Protein AF-A0A842JS97-F1 (afdb_monomer_lite)

Foldseek 3Di:
DWFWFFDDPPDLDGPDGTGALPDQLLVVVLVVCVVCQVVLCQFLVDGSGSSAALSVLLSCCVPPDVDGATAGPQQSVCCVFFVARADELVNQSRHSQAGPVVSDGHQVSCVSSVNPPHDHHHYDHPPDPRGGGCPQHDDLAEDPPKAFPDGHDDAVVDDQPVVQKGWIAGPDKAAWWWKFKDFPNDTQAIDIDNHIRDHPDTDIDGNCRCVRPDNPTHRMYIYTD

Structure (mmCIF, N/CA/C/O backbone):
data_AF-A0A842JS97-F1
#
_entry.id   AF-A0A842JS97-F1
#
loop_
_atom_site.group_PDB
_atom_site.id
_atom_site.type_symbol
_atom_site.label_atom_id
_atom_site.label_alt_id
_atom_site.label_comp_id
_atom_site.label_asym_id
_atom_site.label_entity_id
_atom_site.label_seq_id
_atom_site.pdbx_PDB_ins_code
_atom_site.Cartn_x
_atom_site.Cartn_y
_atom_site.Cartn_z
_atom_site.occupancy
_atom_site.B_iso_or_equiv
_atom_site.auth_seq_id
_atom_site.auth_comp_id
_atom_site.auth_asym_id
_atom_site.auth_atom_id
_atom_site.pdbx_PDB_model_num
ATOM 1 N N . MET A 1 1 ? 5.255 6.560 2.638 1.00 31.64 1 MET A N 1
ATOM 2 C CA . MET A 1 1 ? 5.200 5.445 1.667 1.00 31.64 1 MET A CA 1
ATOM 3 C C . MET A 1 1 ? 6.605 5.027 1.344 1.00 31.64 1 MET A C 1
ATOM 5 O O . MET A 1 1 ? 7.441 5.902 1.252 1.00 31.64 1 MET A O 1
ATOM 9 N N . GLY A 1 2 ? 6.880 3.743 1.185 1.00 32.25 2 GLY A N 1
ATOM 10 C CA . GLY A 1 2 ? 8.166 3.284 0.674 1.00 32.25 2 GLY A CA 1
ATOM 11 C C . GLY A 1 2 ? 8.700 2.186 1.550 1.00 32.25 2 GLY A C 1
ATOM 12 O O . GLY A 1 2 ? 9.363 2.485 2.528 1.00 32.25 2 GLY A O 1
ATOM 13 N N . TRP A 1 3 ? 8.381 0.952 1.180 1.00 49.22 3 TRP A N 1
ATOM 14 C CA . TRP A 1 3 ? 9.109 -0.231 1.593 1.00 49.22 3 TRP A CA 1
ATOM 15 C C . TRP A 1 3 ? 8.841 -1.278 0.516 1.00 49.22 3 TRP A C 1
ATOM 17 O O . TRP A 1 3 ? 7.677 -1.602 0.304 1.00 49.22 3 TRP A O 1
ATOM 27 N N . ILE A 1 4 ? 9.889 -1.745 -0.168 1.00 53.38 4 ILE A N 1
ATOM 28 C CA . ILE A 1 4 ? 9.793 -2.806 -1.171 1.00 53.38 4 ILE A CA 1
ATOM 29 C C . ILE A 1 4 ? 10.434 -4.090 -0.650 1.00 53.38 4 ILE A C 1
ATOM 31 O O . ILE A 1 4 ? 11.609 -4.337 -0.926 1.00 53.38 4 ILE A O 1
ATOM 35 N N . PRO A 1 5 ? 9.728 -4.876 0.176 1.00 51.62 5 PRO A N 1
ATOM 36 C CA . PRO A 1 5 ? 10.188 -6.205 0.517 1.00 51.62 5 PRO A CA 1
ATOM 37 C C . PRO A 1 5 ? 9.958 -7.127 -0.677 1.00 51.62 5 PRO A C 1
ATOM 39 O O . PRO A 1 5 ? 8.932 -7.036 -1.352 1.00 51.62 5 PRO A O 1
ATOM 42 N N . VAL A 1 6 ? 10.890 -8.055 -0.877 1.00 53.66 6 VAL A N 1
ATOM 43 C CA . VAL A 1 6 ? 10.634 -9.253 -1.670 1.00 53.66 6 VAL A CA 1
ATOM 44 C C . VAL A 1 6 ? 10.235 -10.396 -0.739 1.00 53.66 6 VAL A C 1
ATOM 46 O O . VAL A 1 6 ? 11.131 -11.060 -0.212 1.00 53.66 6 VAL A O 1
ATOM 49 N N . PRO A 1 7 ? 8.945 -10.637 -0.433 1.00 52.47 7 PRO A N 1
ATOM 50 C CA . PRO A 1 7 ? 8.560 -11.842 0.283 1.00 52.47 7 PRO A CA 1
ATOM 51 C C . PRO A 1 7 ? 8.909 -13.095 -0.528 1.00 52.47 7 PRO A C 1
ATOM 53 O O . PRO A 1 7 ? 8.566 -13.227 -1.706 1.00 52.47 7 PRO A O 1
ATOM 56 N N . GLY A 1 8 ? 9.584 -14.045 0.128 1.00 46.25 8 GLY A N 1
ATOM 57 C CA . GLY A 1 8 ? 9.596 -15.434 -0.326 1.00 46.25 8 GLY A CA 1
ATOM 58 C C . GLY A 1 8 ? 8.169 -15.979 -0.280 1.00 46.25 8 GLY A C 1
ATOM 59 O O . GLY A 1 8 ? 7.452 -15.718 0.684 1.00 46.25 8 GLY A O 1
ATOM 60 N N . SER A 1 9 ? 7.757 -16.710 -1.315 1.00 48.06 9 SER A N 1
ATOM 61 C CA . SER A 1 9 ? 6.359 -17.015 -1.667 1.00 48.06 9 SER A CA 1
ATOM 62 C C . SER A 1 9 ? 5.485 -17.687 -0.591 1.00 48.06 9 SER A C 1
ATOM 64 O O . SER A 1 9 ? 4.288 -17.829 -0.820 1.00 48.06 9 SER A O 1
ATOM 66 N N . GLN A 1 10 ? 6.025 -18.067 0.574 1.00 40.75 10 GLN A N 1
ATOM 67 C CA . GLN A 1 10 ? 5.266 -18.675 1.679 1.00 40.75 10 GLN A CA 1
ATOM 68 C C . GLN A 1 10 ? 5.646 -18.202 3.095 1.00 40.75 10 GLN A C 1
ATOM 70 O O . GLN A 1 10 ? 4.845 -18.358 4.007 1.00 40.75 10 GLN A O 1
ATOM 75 N N . SER A 1 11 ? 6.830 -17.623 3.328 1.00 52.47 11 SER A N 1
ATOM 76 C CA . SER A 1 11 ? 7.306 -17.368 4.703 1.00 52.47 11 SER A CA 1
ATOM 77 C C . SER A 1 11 ? 7.021 -15.962 5.233 1.00 52.47 11 SER A C 1
ATOM 79 O O . SER A 1 11 ? 7.291 -15.693 6.399 1.00 52.47 11 SER A O 1
ATOM 81 N N . GLY A 1 12 ? 6.578 -15.028 4.380 1.00 61.50 12 GLY A N 1
ATOM 82 C CA . GLY A 1 12 ? 6.431 -13.608 4.741 1.00 61.50 12 GLY A CA 1
ATOM 83 C C . GLY A 1 12 ? 7.755 -12.871 5.003 1.00 61.50 12 GLY A C 1
ATOM 84 O O . GLY A 1 12 ? 7.772 -11.644 5.113 1.00 61.50 12 GLY A O 1
ATOM 85 N N . LYS A 1 13 ? 8.880 -13.598 5.042 1.00 69.06 13 LYS A N 1
ATOM 86 C CA . LYS A 1 13 ? 10.211 -13.066 5.322 1.00 69.06 13 LYS A CA 1
ATOM 87 C C . LYS A 1 13 ? 10.717 -12.256 4.131 1.00 69.06 13 LYS A C 1
ATOM 89 O O . LYS A 1 13 ? 10.787 -12.762 3.009 1.00 69.06 13 LYS A O 1
ATOM 94 N N . ALA A 1 14 ? 11.084 -11.005 4.393 1.00 77.69 14 ALA A N 1
ATOM 95 C CA . ALA A 1 14 ? 11.694 -10.133 3.400 1.00 77.69 14 ALA A CA 1
ATOM 96 C C . ALA A 1 14 ? 13.072 -10.673 2.983 1.00 77.69 14 ALA A C 1
ATOM 98 O O . ALA A 1 14 ? 13.889 -11.024 3.837 1.00 77.69 14 ALA A O 1
ATOM 99 N N . ARG A 1 15 ? 13.328 -10.731 1.672 1.00 81.00 15 ARG A N 1
ATOM 100 C CA . ARG A 1 15 ? 14.629 -11.130 1.104 1.00 81.00 15 ARG A CA 1
ATOM 101 C C . ARG A 1 15 ? 15.622 -9.976 0.983 1.00 81.00 15 ARG A C 1
ATOM 103 O O . ARG A 1 15 ? 16.819 -10.213 0.889 1.00 81.00 15 ARG A O 1
ATOM 110 N N . THR A 1 16 ? 15.140 -8.738 1.003 1.00 83.56 16 THR A N 1
ATOM 111 C CA . THR A 1 16 ? 15.951 -7.534 0.797 1.00 83.56 16 THR A CA 1
ATOM 112 C C . THR A 1 16 ? 15.628 -6.475 1.841 1.00 83.56 16 THR A C 1
ATOM 114 O O . THR A 1 16 ? 14.543 -6.465 2.431 1.00 83.56 16 THR A O 1
ATOM 117 N N . GLN A 1 17 ? 16.559 -5.537 2.035 1.00 84.06 17 GLN A N 1
ATOM 118 C CA . GLN A 1 17 ? 16.210 -4.262 2.649 1.00 84.06 17 GLN A CA 1
ATOM 119 C C . GLN A 1 17 ? 15.231 -3.519 1.747 1.00 84.06 17 GLN A C 1
ATOM 121 O O . GLN A 1 17 ? 15.318 -3.558 0.518 1.00 84.06 17 GLN A O 1
ATOM 126 N N . ALA A 1 18 ? 14.295 -2.834 2.378 1.00 84.81 18 ALA A N 1
ATOM 127 C CA . ALA A 1 18 ? 13.245 -2.148 1.673 1.00 84.81 18 ALA A CA 1
ATOM 128 C C . ALA A 1 18 ? 13.676 -0.725 1.269 1.00 84.81 18 ALA A C 1
ATOM 130 O O . ALA A 1 18 ? 14.300 0.001 2.041 1.00 84.81 18 ALA A O 1
ATOM 131 N N . LEU A 1 19 ? 13.335 -0.337 0.036 1.00 89.75 19 LEU A N 1
ATOM 132 C CA . LEU A 1 19 ? 13.658 0.974 -0.533 1.00 89.75 19 LEU A CA 1
ATOM 133 C C . LEU A 1 19 ? 12.643 2.027 -0.071 1.00 89.75 19 LEU A C 1
ATOM 135 O O . LEU A 1 19 ? 11.441 1.889 -0.316 1.00 89.75 19 LEU A O 1
ATOM 139 N N . VAL A 1 20 ? 13.121 3.085 0.584 1.00 90.12 20 VAL A N 1
ATOM 140 C CA . VAL A 1 20 ? 12.273 4.187 1.067 1.00 90.12 20 VAL A CA 1
ATOM 141 C C . VAL A 1 20 ? 11.963 5.190 -0.045 1.00 90.12 20 VAL A C 1
ATOM 143 O O . VAL A 1 20 ? 12.632 5.239 -1.075 1.00 90.12 20 VAL A O 1
ATOM 146 N N . TRP A 1 21 ? 10.948 6.037 0.140 1.00 86.62 21 TRP A N 1
ATOM 147 C CA . TRP A 1 21 ? 10.587 7.074 -0.840 1.00 86.62 21 TRP A CA 1
ATOM 148 C C . TRP A 1 21 ? 11.737 8.045 -1.162 1.00 86.62 21 TRP A C 1
ATOM 150 O O . TRP A 1 21 ? 11.846 8.482 -2.302 1.00 86.62 21 TRP A O 1
ATOM 160 N N . GLN A 1 22 ? 12.633 8.311 -0.208 1.00 91.62 22 GLN A N 1
ATOM 161 C CA . GLN A 1 22 ? 13.817 9.164 -0.400 1.00 91.62 22 GLN A CA 1
ATOM 162 C C . GLN A 1 22 ? 14.943 8.495 -1.194 1.00 91.62 22 GLN A C 1
ATOM 164 O O . GLN A 1 22 ? 15.919 9.158 -1.528 1.00 91.62 22 GLN A O 1
ATOM 169 N N . ASP A 1 23 ? 14.851 7.193 -1.459 1.00 93.31 23 ASP A N 1
ATOM 170 C CA . ASP A 1 23 ? 15.896 6.475 -2.175 1.00 93.31 23 ASP A CA 1
ATOM 171 C C . ASP A 1 23 ? 15.952 6.921 -3.647 1.00 93.31 23 ASP A C 1
ATOM 173 O O . ASP A 1 23 ? 14.933 6.956 -4.344 1.00 93.31 23 ASP A O 1
ATOM 177 N N . ARG A 1 24 ? 17.160 7.282 -4.091 1.00 95.94 24 ARG A N 1
ATOM 178 C CA . ARG A 1 24 ? 17.462 7.861 -5.409 1.00 95.94 2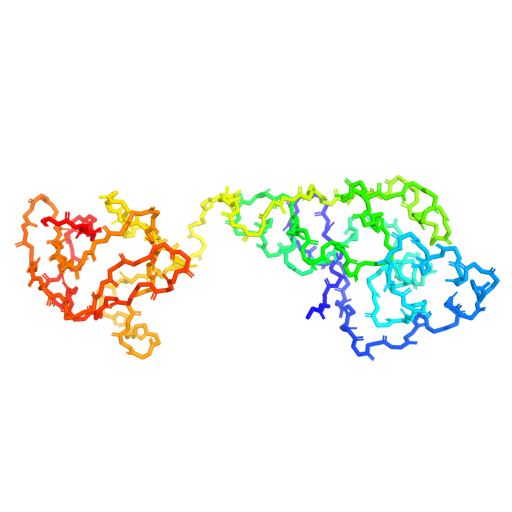4 ARG A CA 1
ATOM 179 C C . ARG A 1 24 ? 18.193 6.889 -6.341 1.00 95.94 24 ARG A C 1
ATOM 181 O O . ARG A 1 24 ? 18.611 7.268 -7.427 1.00 95.94 24 ARG A O 1
ATOM 188 N N . ARG A 1 25 ? 18.356 5.615 -5.969 1.00 95.69 25 ARG A N 1
ATOM 189 C CA . ARG A 1 25 ? 19.100 4.645 -6.798 1.00 95.69 25 ARG A CA 1
ATOM 190 C C . ARG A 1 25 ? 18.462 4.407 -8.169 1.00 95.69 25 ARG A C 1
ATOM 192 O O . ARG A 1 25 ? 19.167 4.113 -9.129 1.00 95.69 25 ARG A O 1
ATOM 199 N N . ALA A 1 26 ? 17.147 4.594 -8.277 1.00 96.81 26 ALA A N 1
ATOM 200 C CA . ALA A 1 26 ? 16.406 4.462 -9.528 1.00 96.81 26 ALA A CA 1
ATOM 201 C C . ALA A 1 26 ? 16.481 5.698 -10.454 1.00 96.81 26 ALA A C 1
ATOM 203 O O . ALA A 1 26 ? 15.869 5.686 -11.515 1.00 96.81 26 ALA A O 1
ATOM 204 N N . GLU A 1 27 ? 17.228 6.755 -10.112 1.00 97.56 27 GLU A N 1
ATOM 205 C CA . GLU A 1 27 ? 17.310 7.965 -10.953 1.00 97.56 27 GLU A CA 1
ATOM 206 C C . GLU A 1 27 ? 17.911 7.723 -12.331 1.00 97.56 27 GLU A C 1
ATOM 208 O O . GLU A 1 27 ? 17.466 8.327 -13.302 1.00 97.56 27 GLU A O 1
ATOM 213 N N . GLY A 1 28 ? 18.898 6.826 -12.430 1.00 97.75 28 GLY A N 1
ATOM 214 C CA . GLY A 1 28 ? 19.444 6.417 -13.725 1.00 97.75 28 GLY A CA 1
ATOM 215 C C . GLY A 1 28 ? 18.358 5.834 -14.627 1.00 97.75 28 GLY A C 1
ATOM 216 O O . GLY A 1 28 ? 18.204 6.277 -15.755 1.00 97.75 28 GLY A O 1
ATOM 217 N N . LEU A 1 29 ? 17.525 4.950 -14.070 1.00 96.56 29 LEU A N 1
ATOM 218 C CA . LEU A 1 29 ? 16.410 4.330 -14.784 1.00 96.56 29 LEU A CA 1
ATOM 219 C C . LEU A 1 29 ? 15.379 5.371 -15.240 1.00 96.56 29 LEU A C 1
ATOM 221 O O . LEU A 1 29 ? 14.893 5.299 -16.363 1.00 96.56 29 LEU A O 1
ATOM 225 N N . CYS A 1 30 ? 15.064 6.359 -14.396 1.00 97.75 30 CYS A N 1
ATOM 226 C CA . CYS A 1 30 ? 14.178 7.458 -14.782 1.00 97.75 30 CYS A CA 1
ATOM 227 C C . CYS A 1 30 ? 14.760 8.299 -15.929 1.00 97.75 30 CYS A C 1
ATOM 229 O O . CYS A 1 30 ? 14.014 8.663 -16.830 1.00 97.75 30 CYS A O 1
ATOM 231 N N . ARG A 1 31 ? 16.075 8.570 -15.936 1.00 98.06 31 ARG A N 1
ATOM 232 C CA . ARG A 1 31 ? 16.729 9.276 -17.054 1.00 98.06 31 ARG A CA 1
ATOM 233 C C . ARG A 1 31 ? 16.664 8.480 -18.354 1.00 98.06 31 ARG A C 1
ATOM 235 O O . ARG A 1 31 ? 16.384 9.063 -19.395 1.00 98.06 31 ARG A O 1
ATOM 242 N N . ASP A 1 32 ? 16.860 7.166 -18.289 1.00 97.44 32 ASP A N 1
ATOM 243 C CA . ASP A 1 32 ? 16.787 6.291 -19.468 1.00 97.44 32 ASP A CA 1
ATOM 244 C C . ASP A 1 32 ? 15.375 6.260 -20.084 1.00 97.44 32 ASP A C 1
ATOM 246 O O . ASP A 1 32 ? 15.211 5.998 -21.274 1.00 97.44 32 ASP A O 1
ATOM 250 N N . LEU A 1 33 ? 14.347 6.559 -19.282 1.00 97.50 33 LEU A N 1
ATOM 251 C CA . LEU A 1 33 ? 12.947 6.611 -19.697 1.00 97.50 33 LEU A CA 1
ATOM 252 C C . LEU A 1 33 ? 12.432 8.037 -19.975 1.00 97.50 33 LEU A C 1
ATOM 254 O O . LEU A 1 33 ? 11.230 8.191 -20.189 1.00 97.50 33 LEU A O 1
ATOM 258 N N . ASP A 1 34 ? 13.289 9.068 -20.025 1.00 97.44 34 ASP A N 1
ATOM 259 C CA . ASP A 1 34 ? 12.856 10.475 -20.177 1.00 97.44 34 ASP A CA 1
ATOM 260 C C . ASP A 1 34 ? 11.977 10.703 -21.419 1.00 97.44 34 ASP A C 1
ATOM 262 O O . ASP A 1 34 ? 10.998 11.443 -21.358 1.00 97.44 34 ASP A O 1
ATOM 266 N N . ALA A 1 35 ? 12.249 9.986 -22.516 1.00 98.06 35 ALA A N 1
ATOM 267 C CA . ALA A 1 35 ? 11.454 10.045 -23.745 1.00 98.06 35 ALA A CA 1
ATOM 268 C C . ALA A 1 35 ? 9.975 9.636 -23.559 1.00 98.06 35 ALA A C 1
ATOM 270 O O . ALA A 1 35 ? 9.137 9.986 -24.385 1.00 98.06 35 ALA A O 1
ATOM 271 N N . HIS A 1 36 ? 9.642 8.921 -22.480 1.00 98.00 36 HIS A N 1
ATOM 272 C CA . HIS A 1 36 ? 8.286 8.460 -22.171 1.00 98.00 36 HIS A CA 1
ATOM 273 C C . HIS A 1 36 ? 7.585 9.317 -21.106 1.00 98.00 36 HIS A C 1
ATOM 275 O O . HIS A 1 36 ? 6.440 9.025 -20.754 1.00 98.00 36 HIS A O 1
ATOM 281 N N . LYS A 1 37 ? 8.234 10.362 -20.570 1.00 97.56 37 LYS A N 1
ATOM 282 C CA . LYS A 1 37 ? 7.713 11.127 -19.423 1.00 97.56 37 LYS A CA 1
ATOM 283 C C . LYS A 1 37 ? 6.340 11.749 -19.674 1.00 97.56 37 LYS A C 1
ATOM 285 O O . LYS A 1 37 ? 5.513 11.731 -18.770 1.00 97.56 37 LYS A O 1
ATOM 290 N N . ASP A 1 38 ? 6.082 12.234 -20.888 1.00 97.94 38 ASP A N 1
ATOM 291 C CA . ASP A 1 38 ? 4.811 12.880 -21.229 1.00 97.94 38 ASP A CA 1
ATOM 292 C C . ASP A 1 38 ? 3.674 11.855 -21.290 1.00 97.94 38 ASP A C 1
ATOM 294 O O . ASP A 1 38 ? 2.579 12.114 -20.798 1.00 97.94 38 ASP A O 1
ATOM 298 N N . MET A 1 39 ? 3.947 10.654 -21.813 1.00 97.19 39 MET A N 1
ATOM 299 C CA . MET A 1 39 ? 2.983 9.550 -21.814 1.00 97.19 39 MET A CA 1
ATOM 300 C C . MET A 1 39 ? 2.687 9.081 -20.384 1.00 97.19 39 MET A C 1
ATOM 302 O O . MET A 1 39 ? 1.525 8.943 -20.003 1.00 97.19 39 MET A O 1
ATOM 306 N N . ILE A 1 40 ? 3.729 8.903 -19.565 1.00 97.94 40 ILE A N 1
ATOM 307 C CA . ILE A 1 40 ? 3.579 8.521 -18.156 1.00 97.94 40 ILE A CA 1
ATOM 308 C C . ILE A 1 40 ? 2.763 9.579 -17.408 1.00 97.94 40 ILE A C 1
ATOM 310 O O . ILE A 1 40 ? 1.828 9.225 -16.690 1.00 97.94 40 ILE A O 1
ATOM 314 N N . ALA A 1 41 ? 3.062 10.865 -17.596 1.00 97.69 41 ALA A N 1
ATOM 315 C CA . ALA A 1 41 ? 2.322 11.955 -16.971 1.00 97.69 41 ALA A CA 1
ATOM 316 C C . ALA A 1 41 ? 0.861 11.999 -17.434 1.00 97.69 41 ALA A C 1
ATOM 318 O O . ALA A 1 41 ? -0.026 12.172 -16.602 1.00 97.69 41 ALA A O 1
ATOM 319 N N . ALA A 1 42 ? 0.595 11.774 -18.724 1.00 96.81 42 ALA A N 1
ATOM 320 C CA . ALA A 1 42 ? -0.762 11.729 -19.258 1.00 96.81 42 ALA A CA 1
ATOM 321 C C . ALA A 1 42 ? -1.601 10.596 -18.642 1.00 96.81 42 ALA A C 1
ATOM 323 O O . ALA A 1 42 ? -2.762 10.817 -18.319 1.00 96.81 42 ALA A O 1
ATOM 324 N N . ARG A 1 43 ? -1.017 9.408 -18.432 1.00 97.06 43 ARG A N 1
ATOM 325 C CA . ARG A 1 43 ? -1.730 8.252 -17.853 1.00 97.06 43 ARG A CA 1
ATOM 326 C C . ARG A 1 43 ? -1.848 8.296 -16.331 1.00 97.06 43 ARG A C 1
ATOM 328 O O . ARG A 1 43 ? -2.847 7.866 -15.766 1.00 97.06 43 ARG A O 1
ATOM 335 N N . THR A 1 44 ? -0.796 8.751 -15.655 1.00 97.50 44 THR A N 1
ATOM 336 C CA . THR A 1 44 ? -0.659 8.616 -14.193 1.00 97.50 44 THR A CA 1
ATOM 337 C C . THR A 1 44 ? -0.910 9.915 -13.439 1.00 97.50 44 THR A C 1
ATOM 339 O O . THR A 1 44 ? -1.080 9.883 -12.224 1.00 97.50 44 THR A O 1
ATOM 342 N N . GLY A 1 45 ? -0.882 11.064 -14.121 1.00 96.88 45 GLY A N 1
ATOM 343 C CA . GLY A 1 45 ? -0.900 12.389 -13.498 1.00 96.88 45 GLY A CA 1
ATOM 344 C C . GLY A 1 45 ? 0.363 12.723 -12.696 1.00 96.88 45 GLY A C 1
ATOM 345 O O . GLY A 1 45 ? 0.358 13.682 -11.923 1.00 96.88 45 GLY A O 1
ATOM 346 N N . LEU A 1 46 ? 1.435 11.937 -12.833 1.00 97.31 46 LEU A N 1
ATOM 347 C CA . LEU A 1 46 ? 2.661 12.062 -12.048 1.00 97.31 46 LEU A CA 1
ATOM 348 C C . LEU A 1 46 ? 3.874 12.341 -12.935 1.00 97.31 46 LEU A C 1
ATOM 350 O O . LEU A 1 46 ? 3.973 11.869 -14.065 1.00 97.31 46 LEU A O 1
ATOM 354 N N . LEU A 1 47 ? 4.842 13.062 -12.373 1.00 97.12 47 LEU A N 1
ATOM 355 C CA . LEU A 1 47 ? 6.156 13.222 -12.985 1.00 97.12 47 LEU A CA 1
ATOM 356 C C . LEU A 1 47 ? 6.951 11.915 -12.885 1.00 97.12 47 LEU A C 1
ATOM 358 O O . LEU A 1 47 ? 6.906 11.221 -11.867 1.00 97.12 47 LEU A O 1
ATOM 362 N N . LEU A 1 48 ? 7.720 11.599 -13.927 1.00 98.19 48 LEU A N 1
ATOM 363 C CA . LEU A 1 48 ? 8.645 10.471 -13.907 1.00 98.19 48 LEU A CA 1
ATOM 364 C C . LEU A 1 48 ? 9.799 10.754 -12.934 1.00 98.19 48 LEU A C 1
ATOM 366 O O . LEU A 1 48 ? 10.772 11.419 -13.278 1.00 98.19 48 LEU A O 1
ATOM 370 N N . GLU A 1 49 ? 9.702 10.218 -11.719 1.00 97.00 49 GLU A N 1
ATOM 371 C CA . GLU A 1 49 ? 10.709 10.406 -10.675 1.00 97.00 49 GLU A CA 1
ATOM 372 C C . GLU A 1 49 ? 10.989 9.130 -9.883 1.00 97.00 49 GLU A C 1
ATOM 374 O O . GLU A 1 49 ? 10.106 8.303 -9.640 1.00 97.00 49 GLU A O 1
ATOM 379 N N . SER A 1 50 ? 12.217 9.018 -9.365 1.00 95.50 50 SER A N 1
ATOM 380 C CA . SER A 1 50 ? 12.623 7.902 -8.507 1.00 95.50 50 SER A CA 1
ATOM 381 C C . SER A 1 50 ? 11.903 7.892 -7.160 1.00 95.50 50 SER A C 1
ATOM 383 O O . SER A 1 50 ? 12.033 6.931 -6.412 1.00 95.50 50 SER A O 1
ATOM 385 N N . TYR A 1 51 ? 11.157 8.941 -6.810 1.00 94.56 51 TYR A N 1
ATOM 386 C CA . TYR A 1 51 ? 10.326 8.979 -5.609 1.00 94.56 51 TYR A CA 1
ATOM 387 C C . TYR A 1 51 ? 9.330 7.804 -5.567 1.00 94.56 51 TYR A C 1
ATOM 389 O O . TYR A 1 51 ? 9.160 7.176 -4.513 1.00 94.56 51 TYR A O 1
ATOM 397 N N . PHE A 1 52 ? 8.737 7.469 -6.715 1.00 96.31 52 PHE A N 1
ATOM 398 C CA . PHE A 1 52 ? 7.646 6.503 -6.851 1.00 96.31 52 PHE A CA 1
ATOM 399 C C . PHE A 1 52 ? 8.118 5.041 -6.880 1.00 96.31 52 PHE A C 1
ATOM 401 O O . PHE A 1 52 ? 9.313 4.746 -6.975 1.00 96.31 52 PHE A O 1
ATOM 408 N N . SER A 1 53 ? 7.179 4.101 -6.732 1.00 95.12 53 SER A N 1
ATOM 409 C CA . SER A 1 53 ? 7.520 2.690 -6.532 1.00 95.12 53 SER A CA 1
ATOM 410 C C . SER A 1 53 ? 7.961 1.968 -7.805 1.00 95.12 53 SER A C 1
ATOM 412 O O . SER A 1 53 ? 8.951 1.248 -7.720 1.00 95.12 53 SER A O 1
ATOM 414 N N . ALA A 1 54 ? 7.332 2.155 -8.971 1.00 96.56 54 ALA A N 1
ATOM 415 C CA . ALA A 1 54 ? 7.666 1.366 -10.166 1.00 96.56 54 ALA A CA 1
ATOM 416 C C . ALA A 1 54 ? 9.145 1.483 -10.603 1.00 96.56 54 ALA A C 1
ATOM 418 O O . ALA A 1 54 ? 9.780 0.439 -10.782 1.00 96.56 54 ALA A O 1
ATOM 419 N N . PRO A 1 55 ? 9.776 2.678 -10.644 1.00 96.88 55 PRO A N 1
ATOM 420 C CA . PRO A 1 55 ? 11.211 2.782 -10.925 1.00 96.88 55 PRO A CA 1
ATOM 421 C C . PRO A 1 55 ? 12.079 2.013 -9.921 1.00 96.88 55 PRO A C 1
ATOM 423 O O . PRO A 1 55 ? 13.089 1.411 -10.285 1.00 96.88 55 PRO A O 1
ATOM 426 N N . LYS A 1 56 ? 11.685 2.000 -8.642 1.00 95.44 56 LYS A N 1
ATOM 427 C CA . LYS A 1 56 ? 12.402 1.292 -7.572 1.00 95.44 56 LYS A CA 1
ATOM 428 C C . LYS A 1 56 ? 12.217 -0.215 -7.644 1.00 95.44 56 LYS A C 1
ATOM 430 O O . LYS A 1 56 ? 13.172 -0.944 -7.396 1.00 95.44 5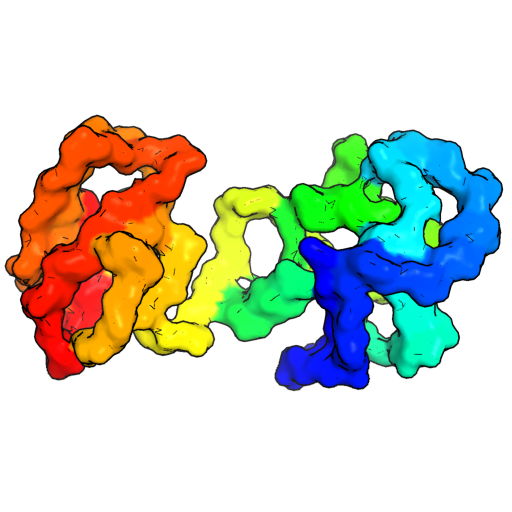6 LYS A O 1
ATOM 435 N N . MET A 1 57 ? 11.018 -0.675 -7.992 1.00 94.69 57 MET A N 1
ATOM 436 C CA . MET A 1 57 ? 10.739 -2.087 -8.247 1.00 94.69 57 MET A CA 1
ATOM 437 C C . MET A 1 57 ? 11.634 -2.592 -9.381 1.00 94.69 57 MET A C 1
ATOM 439 O O . MET A 1 57 ? 12.345 -3.580 -9.214 1.00 94.69 57 MET A O 1
ATOM 443 N N . ALA A 1 58 ? 11.685 -1.843 -10.483 1.00 95.50 58 ALA A N 1
ATOM 444 C CA . ALA A 1 58 ? 12.529 -2.158 -11.626 1.00 95.50 58 ALA A CA 1
ATOM 445 C C . ALA A 1 58 ? 14.023 -2.129 -11.278 1.00 95.50 58 ALA A C 1
ATOM 447 O O . ALA A 1 58 ? 14.764 -3.045 -11.633 1.00 95.50 58 ALA A O 1
ATOM 448 N N . TRP A 1 59 ? 14.477 -1.120 -10.526 1.00 95.81 59 TRP A N 1
ATOM 449 C CA . TRP A 1 59 ? 15.859 -1.066 -10.050 1.00 95.81 59 TRP A CA 1
ATOM 450 C C . TRP A 1 59 ? 16.203 -2.284 -9.182 1.00 95.81 59 TRP A C 1
ATOM 452 O O . TRP A 1 59 ? 17.254 -2.893 -9.375 1.00 95.81 59 TRP A O 1
ATOM 462 N N . LEU A 1 60 ? 15.314 -2.679 -8.267 1.00 93.38 60 LEU A N 1
ATOM 463 C CA . LEU A 1 60 ? 15.520 -3.833 -7.392 1.00 93.38 60 LEU A CA 1
ATOM 464 C C . LEU A 1 60 ? 15.636 -5.132 -8.201 1.00 93.38 60 LEU A C 1
ATOM 466 O O . LEU A 1 60 ? 16.556 -5.912 -7.949 1.00 93.38 60 LEU A O 1
ATOM 470 N N . ARG A 1 61 ? 14.783 -5.320 -9.218 1.00 91.19 61 ARG A N 1
ATOM 471 C CA . ARG A 1 61 ? 14.864 -6.465 -10.140 1.00 91.19 61 ARG A CA 1
ATOM 472 C C . ARG A 1 61 ? 16.159 -6.516 -10.933 1.00 91.19 61 ARG A C 1
ATOM 474 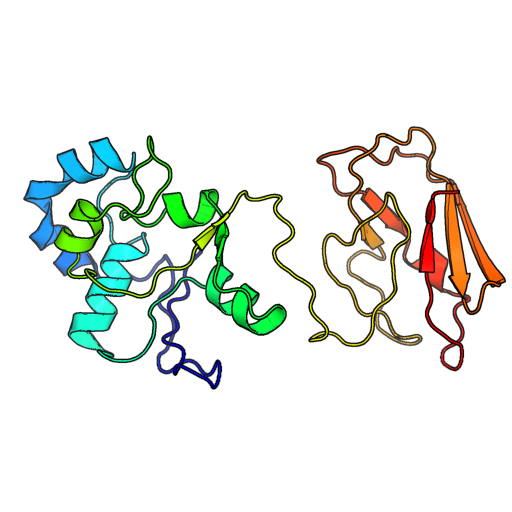O O . ARG A 1 61 ? 16.725 -7.589 -11.104 1.00 91.19 61 ARG A O 1
ATOM 481 N N . ARG A 1 62 ? 16.645 -5.363 -11.388 1.00 93.19 62 ARG A N 1
ATOM 482 C CA . ARG A 1 62 ? 17.869 -5.276 -12.196 1.00 93.19 62 ARG A CA 1
ATOM 483 C C . ARG A 1 62 ? 19.149 -5.457 -11.379 1.00 93.19 62 ARG A C 1
ATOM 485 O O . ARG A 1 62 ? 20.151 -5.876 -11.943 1.00 93.19 62 ARG A O 1
ATOM 492 N N . ASN A 1 63 ? 19.138 -5.121 -10.085 1.00 92.81 63 ASN A N 1
ATOM 493 C CA . ASN A 1 63 ? 20.377 -4.963 -9.311 1.00 92.81 63 ASN A CA 1
ATOM 494 C C . ASN A 1 63 ? 20.490 -5.849 -8.064 1.00 92.81 63 ASN A C 1
ATOM 496 O O . ASN A 1 63 ? 21.596 -6.005 -7.553 1.00 92.81 63 ASN A O 1
ATOM 500 N N . VAL A 1 64 ? 19.384 -6.369 -7.522 1.00 90.25 64 VAL A N 1
ATOM 501 C CA . VAL A 1 64 ? 19.390 -7.000 -6.190 1.00 90.25 64 VAL A CA 1
ATOM 502 C C . VAL A 1 64 ? 18.752 -8.384 -6.184 1.00 90.25 64 VAL A C 1
ATOM 504 O O . VAL A 1 64 ? 19.360 -9.316 -5.669 1.00 90.25 64 VAL A O 1
ATOM 507 N N . GLU A 1 65 ? 17.529 -8.531 -6.696 1.00 85.00 65 GLU A N 1
ATOM 508 C CA . GLU A 1 65 ? 16.754 -9.766 -6.526 1.00 85.00 65 GLU A CA 1
ATOM 509 C C . GLU A 1 65 ? 15.771 -9.986 -7.680 1.00 85.00 65 GLU A C 1
ATOM 511 O O . GLU A 1 65 ? 14.882 -9.170 -7.926 1.00 85.00 65 GLU A O 1
ATOM 516 N N . THR A 1 66 ? 15.888 -11.129 -8.353 1.00 85.69 66 THR A N 1
ATOM 517 C CA . THR A 1 66 ? 15.085 -11.486 -9.532 1.00 85.69 66 THR A CA 1
ATOM 518 C C . THR A 1 66 ? 13.938 -12.448 -9.218 1.00 85.69 66 THR A C 1
ATOM 520 O O . THR A 1 66 ? 13.038 -12.597 -10.038 1.00 85.69 66 THR A O 1
ATOM 523 N N . ALA A 1 67 ? 13.917 -13.070 -8.036 1.00 82.75 67 ALA A N 1
ATOM 524 C CA . ALA A 1 67 ? 12.869 -13.999 -7.612 1.00 82.75 67 ALA A CA 1
ATOM 525 C C . ALA A 1 67 ? 11.922 -13.383 -6.564 1.00 82.75 67 ALA A C 1
ATOM 527 O O . ALA A 1 67 ? 12.173 -12.310 -6.027 1.00 82.75 67 ALA A O 1
ATOM 528 N N . GLY A 1 68 ? 10.816 -14.058 -6.241 1.00 82.69 68 GLY A N 1
ATOM 529 C CA . GLY A 1 68 ? 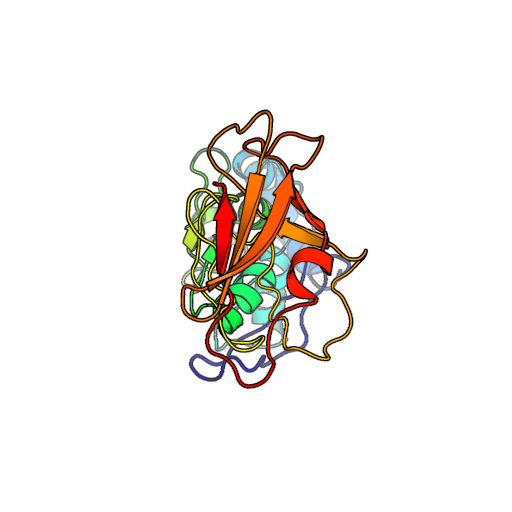9.846 -13.593 -5.235 1.00 82.69 68 GLY A CA 1
ATOM 530 C C . GLY A 1 68 ? 8.925 -12.478 -5.739 1.00 82.69 68 GLY A C 1
ATOM 531 O O . GLY A 1 68 ? 8.812 -12.271 -6.941 1.00 82.69 68 GLY A O 1
ATOM 532 N N . VAL A 1 69 ? 8.234 -11.787 -4.830 1.00 85.81 69 VAL A N 1
ATOM 533 C CA . VAL A 1 69 ? 7.226 -10.762 -5.170 1.00 85.81 69 VAL A CA 1
ATOM 534 C C . VAL A 1 69 ? 7.721 -9.396 -4.746 1.00 85.81 69 VAL A C 1
ATOM 536 O O . VAL A 1 69 ? 8.069 -9.247 -3.594 1.00 85.81 69 VAL A O 1
ATOM 539 N N . VAL A 1 70 ? 7.720 -8.390 -5.609 1.00 89.06 70 VAL A N 1
ATOM 540 C CA . VAL A 1 70 ? 8.137 -7.027 -5.251 1.00 89.06 70 VAL A CA 1
ATOM 541 C C . VAL A 1 70 ? 6.879 -6.204 -4.967 1.00 89.06 70 VAL A C 1
ATOM 543 O O . VAL A 1 70 ? 6.034 -6.064 -5.840 1.00 89.06 70 VAL A O 1
ATOM 546 N N . THR A 1 71 ? 6.717 -5.668 -3.757 1.00 89.81 71 THR A N 1
ATOM 547 C CA . THR A 1 71 ? 5.466 -4.979 -3.375 1.00 89.81 71 THR A CA 1
ATOM 548 C C . THR A 1 71 ? 5.712 -3.728 -2.546 1.00 89.81 71 THR A C 1
ATOM 550 O O . THR A 1 71 ? 6.829 -3.499 -2.119 1.00 89.81 71 THR A O 1
ATOM 553 N N . THR A 1 72 ? 4.698 -2.910 -2.284 1.00 89.94 72 THR A N 1
ATOM 554 C CA . THR A 1 72 ? 4.776 -1.811 -1.315 1.00 89.94 72 THR A CA 1
ATOM 555 C C . THR A 1 72 ? 4.532 -2.286 0.122 1.00 89.94 72 THR A C 1
ATOM 557 O O . THR A 1 72 ? 4.147 -3.424 0.402 1.00 89.94 72 THR A O 1
ATOM 560 N N . SER A 1 73 ? 4.790 -1.394 1.071 1.00 86.69 73 SER A N 1
ATOM 561 C CA . SER A 1 73 ? 4.773 -1.677 2.506 1.00 86.69 73 SER A CA 1
ATOM 562 C C . SER A 1 73 ? 3.395 -1.949 3.059 1.00 86.69 73 SER A C 1
ATOM 564 O O . SER A 1 73 ? 3.249 -2.787 3.937 1.00 86.69 73 SER A O 1
ATOM 566 N N . ASP A 1 74 ? 2.421 -1.176 2.591 1.00 89.94 74 ASP A N 1
ATOM 567 C CA . ASP A 1 74 ? 1.015 -1.316 2.933 1.00 89.94 74 ASP A CA 1
ATOM 568 C C . ASP A 1 74 ? 0.560 -2.728 2.578 1.00 89.94 74 ASP A C 1
ATOM 570 O O . ASP A 1 74 ? 0.143 -3.458 3.468 1.00 89.94 74 ASP A O 1
ATOM 574 N N . THR A 1 75 ? 0.796 -3.176 1.344 1.00 91.06 75 THR A N 1
ATOM 575 C CA . THR A 1 75 ? 0.499 -4.547 0.930 1.00 91.06 75 THR A CA 1
ATOM 576 C C . THR A 1 75 ? 1.246 -5.586 1.746 1.00 91.06 75 THR A C 1
ATOM 578 O O . THR A 1 75 ? 0.644 -6.572 2.162 1.00 91.06 75 THR A O 1
ATOM 581 N N . TRP A 1 76 ? 2.547 -5.402 2.000 1.00 86.88 76 TRP A N 1
ATOM 582 C CA . TRP A 1 76 ? 3.294 -6.375 2.798 1.00 86.88 76 TRP A CA 1
ATOM 583 C C . TRP A 1 76 ? 2.730 -6.488 4.218 1.00 86.88 76 TRP A C 1
ATOM 585 O O . TRP A 1 76 ? 2.502 -7.601 4.686 1.00 86.88 76 TRP A O 1
ATOM 595 N N . LEU A 1 77 ? 2.447 -5.361 4.879 1.00 85.94 77 LEU A N 1
ATOM 596 C CA . LEU A 1 77 ? 1.853 -5.332 6.216 1.00 85.94 77 LEU A CA 1
ATOM 597 C C . LEU A 1 77 ? 0.450 -5.942 6.221 1.00 85.94 77 LEU A C 1
ATOM 599 O O . LEU A 1 77 ? 0.160 -6.771 7.078 1.00 85.94 77 LEU A O 1
ATOM 603 N N . LEU A 1 78 ? -0.402 -5.581 5.260 1.00 86.38 78 LEU A N 1
ATOM 604 C CA . LEU A 1 78 ? -1.742 -6.152 5.127 1.00 86.38 78 LEU A CA 1
ATOM 605 C C . LEU A 1 78 ? -1.677 -7.664 4.929 1.00 86.38 78 LEU A C 1
ATOM 607 O O . LEU A 1 78 ? -2.389 -8.394 5.617 1.00 86.38 78 LEU A O 1
ATOM 611 N N . HIS A 1 79 ? -0.762 -8.148 4.094 1.00 85.94 79 HIS A N 1
ATOM 612 C CA . HIS A 1 79 ? -0.558 -9.576 3.892 1.00 85.94 79 HIS A CA 1
ATOM 613 C C . HIS A 1 79 ? -0.050 -10.274 5.160 1.00 85.94 79 HIS A C 1
ATOM 615 O O . HIS A 1 79 ? -0.539 -11.349 5.491 1.00 85.94 79 HIS A O 1
ATOM 621 N N . GLN A 1 80 ? 0.892 -9.681 5.905 1.00 79.31 80 GLN A N 1
ATOM 622 C CA . GLN A 1 80 ? 1.351 -10.256 7.179 1.00 79.31 80 GLN A CA 1
ATOM 623 C C . GLN A 1 80 ? 0.236 -10.311 8.230 1.00 79.31 80 GLN A C 1
ATOM 625 O O . GLN A 1 80 ? 0.160 -11.265 8.998 1.00 79.31 80 GLN A O 1
ATOM 630 N N . LEU A 1 81 ? -0.615 -9.286 8.285 1.00 81.19 81 LEU A N 1
ATOM 631 C CA . LEU A 1 81 ? -1.634 -9.157 9.324 1.00 81.19 81 LEU A CA 1
ATOM 632 C C . LEU A 1 81 ? -2.909 -9.939 9.009 1.00 81.19 81 LEU A C 1
ATOM 634 O O . LEU A 1 81 ? -3.533 -10.458 9.930 1.00 81.19 81 LEU A O 1
ATOM 638 N N . THR A 1 82 ? -3.303 -9.996 7.739 1.00 79.75 82 THR A N 1
ATOM 639 C CA . THR A 1 82 ? -4.625 -10.487 7.311 1.00 79.75 82 THR A CA 1
ATOM 640 C C . THR A 1 82 ? -4.561 -11.606 6.273 1.00 79.75 82 THR A C 1
ATOM 642 O O . THR A 1 82 ? -5.585 -12.202 5.957 1.00 79.75 82 THR A O 1
ATOM 645 N N . GLY A 1 83 ? -3.385 -11.883 5.701 1.00 82.50 83 GLY A N 1
ATOM 646 C CA . GLY A 1 83 ? -3.223 -12.770 4.545 1.00 82.50 83 GLY A CA 1
ATOM 647 C C . GLY A 1 83 ? -3.617 -12.139 3.203 1.00 82.50 83 GLY A C 1
ATOM 648 O O . GLY A 1 83 ? -3.287 -12.690 2.155 1.00 82.50 83 GLY A O 1
ATOM 649 N N . ALA A 1 84 ? -4.275 -10.974 3.198 1.00 86.62 84 ALA A N 1
ATOM 650 C CA . ALA A 1 84 ? -4.710 -10.308 1.975 1.00 86.62 84 ALA A CA 1
ATOM 651 C C . ALA A 1 84 ? -3.540 -9.615 1.255 1.00 86.62 84 ALA A C 1
ATOM 653 O O . ALA A 1 84 ? -2.819 -8.808 1.841 1.00 86.62 84 ALA A O 1
ATOM 654 N N . PHE A 1 85 ? -3.369 -9.897 -0.038 1.00 90.69 85 PHE A N 1
ATOM 655 C CA . PHE A 1 85 ? -2.358 -9.261 -0.887 1.00 90.69 85 PHE A CA 1
ATOM 656 C C . PHE A 1 85 ? -2.983 -8.114 -1.695 1.00 90.69 85 PHE A C 1
ATOM 658 O O . PHE A 1 85 ? -3.256 -8.249 -2.885 1.00 90.69 85 PHE A O 1
ATOM 665 N N . VAL A 1 86 ? -3.255 -7.001 -1.012 1.00 94.31 86 VAL A N 1
ATOM 666 C CA . VAL A 1 86 ? -4.006 -5.858 -1.556 1.00 94.31 86 VAL A CA 1
ATOM 667 C C . VAL A 1 86 ? -3.297 -4.528 -1.287 1.00 94.31 86 VAL A C 1
ATOM 669 O O . VAL A 1 86 ? -2.451 -4.434 -0.397 1.00 94.31 86 VAL A O 1
ATOM 672 N N . THR A 1 87 ? -3.635 -3.493 -2.049 1.00 94.44 87 THR A N 1
ATOM 673 C CA . THR A 1 87 ? -3.227 -2.096 -1.827 1.00 94.44 87 THR A CA 1
ATOM 674 C C . THR A 1 87 ? -4.438 -1.187 -2.011 1.00 94.44 87 THR A C 1
ATOM 676 O O . THR A 1 87 ? -5.351 -1.515 -2.770 1.00 94.44 87 THR A O 1
ATOM 679 N N . ASP A 1 88 ? -4.484 -0.045 -1.329 1.00 94.19 88 ASP A N 1
ATOM 680 C CA . ASP A 1 88 ? -5.560 0.915 -1.562 1.00 94.19 88 ASP A CA 1
ATOM 681 C C . ASP A 1 88 ? -5.285 1.786 -2.798 1.00 94.19 88 ASP A C 1
ATOM 683 O O . ASP A 1 88 ? -4.137 2.064 -3.156 1.00 94.19 88 ASP A O 1
ATOM 687 N N . VAL A 1 89 ? -6.352 2.281 -3.426 1.00 94.12 89 VAL A N 1
ATOM 688 C CA . VAL A 1 89 ? -6.284 3.127 -4.631 1.00 94.12 89 VAL A CA 1
ATOM 689 C C . VAL A 1 89 ? -5.380 4.366 -4.484 1.00 94.12 89 VAL A C 1
ATOM 691 O O . VAL A 1 89 ? -4.724 4.773 -5.446 1.00 94.12 89 VAL A O 1
ATOM 694 N N . THR A 1 90 ? -5.273 4.957 -3.290 1.00 91.56 90 THR A N 1
ATOM 695 C CA . THR A 1 90 ? -4.411 6.128 -3.025 1.00 91.56 90 THR A CA 1
ATOM 696 C C . THR A 1 90 ? -2.934 5.751 -3.020 1.00 91.56 90 THR A C 1
ATOM 698 O O . THR A 1 90 ? -2.075 6.550 -3.395 1.00 91.56 90 THR A O 1
ATOM 701 N N . THR A 1 91 ? -2.614 4.544 -2.563 1.00 93.19 91 THR A N 1
ATOM 702 C CA . THR A 1 91 ? -1.249 4.023 -2.600 1.00 93.19 91 THR A CA 1
ATOM 703 C C . THR A 1 91 ? -0.878 3.561 -4.001 1.00 93.19 91 THR A C 1
ATOM 705 O O . THR A 1 91 ? 0.164 3.970 -4.516 1.00 93.19 91 THR A O 1
ATOM 708 N N . ALA A 1 92 ? -1.762 2.805 -4.653 1.00 95.69 92 ALA A N 1
ATOM 709 C CA . ALA A 1 92 ? -1.550 2.282 -5.999 1.00 95.69 92 ALA A CA 1
ATOM 710 C C . ALA A 1 92 ? -1.341 3.395 -7.039 1.00 95.69 92 ALA A C 1
ATOM 712 O O . ALA A 1 92 ? -0.407 3.330 -7.839 1.00 95.69 92 ALA A O 1
ATOM 713 N N . SER A 1 93 ? -2.156 4.456 -6.990 1.00 95.75 93 SER A N 1
ATOM 714 C CA . SER A 1 93 ? -2.048 5.613 -7.897 1.00 95.75 93 SER A CA 1
ATOM 715 C C . SER A 1 93 ? -0.693 6.321 -7.834 1.00 95.75 93 SER A C 1
ATOM 717 O O . SER A 1 93 ? -0.289 6.939 -8.809 1.00 95.75 93 SER A O 1
ATOM 719 N N . ARG A 1 94 ? 0.071 6.173 -6.741 1.00 94.38 94 ARG A N 1
ATOM 720 C CA . ARG A 1 94 ? 1.419 6.750 -6.578 1.00 94.38 94 ARG A CA 1
ATOM 721 C C . ARG A 1 94 ? 2.545 5.809 -7.002 1.00 94.38 94 ARG A C 1
ATOM 723 O O . ARG A 1 94 ? 3.662 5.902 -6.495 1.00 94.38 94 ARG A O 1
ATOM 730 N N . SER A 1 95 ? 2.263 4.879 -7.907 1.00 96.12 95 SER A N 1
ATOM 731 C CA . SER A 1 95 ? 3.248 3.896 -8.357 1.00 96.12 95 SER A CA 1
ATOM 732 C C . SER A 1 95 ? 3.987 4.271 -9.637 1.00 96.12 95 SER A C 1
ATOM 734 O O . SER A 1 95 ? 5.077 3.749 -9.835 1.00 96.12 95 SER A O 1
ATOM 736 N N . LEU A 1 96 ? 3.434 5.163 -10.470 1.00 97.81 96 LEU A N 1
ATOM 737 C CA . LEU A 1 96 ? 3.738 5.305 -11.910 1.00 97.81 96 LEU A CA 1
ATOM 738 C C . LEU A 1 96 ? 3.311 4.110 -12.7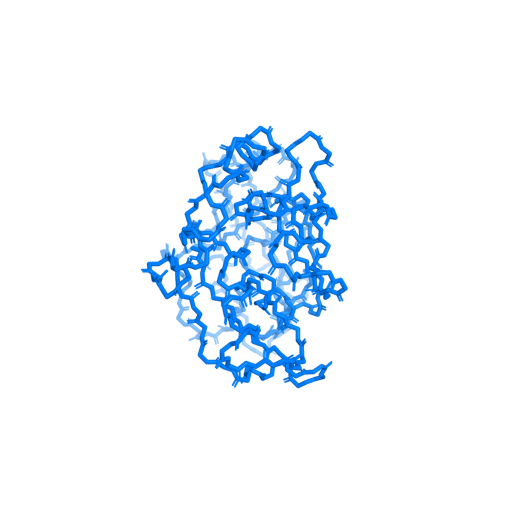83 1.00 97.81 96 LEU A C 1
ATOM 740 O O . LEU A 1 96 ? 3.662 4.066 -13.956 1.00 97.81 96 LEU A O 1
ATOM 744 N N . ALA A 1 97 ? 2.556 3.152 -12.242 1.00 97.31 97 ALA A N 1
ATOM 745 C CA . ALA A 1 97 ? 2.098 1.962 -12.964 1.00 97.31 97 ALA A CA 1
ATOM 746 C C . ALA A 1 97 ? 0.569 1.797 -12.970 1.00 97.31 97 ALA A C 1
ATOM 748 O O . ALA A 1 97 ? 0.064 0.771 -13.422 1.00 97.31 97 ALA A O 1
ATOM 749 N N . VAL A 1 98 ? -0.173 2.791 -12.474 1.00 97.56 98 VAL A N 1
ATOM 750 C CA . VAL A 1 98 ? -1.640 2.806 -12.466 1.00 97.56 98 VAL A CA 1
ATOM 751 C C . VAL A 1 98 ? -2.140 3.876 -13.422 1.00 97.56 98 VAL A C 1
ATOM 753 O O . VAL A 1 98 ? -1.697 5.019 -13.349 1.00 97.56 98 VAL A O 1
ATOM 756 N N . ASP A 1 99 ? -3.073 3.493 -14.289 1.00 95.94 99 ASP A N 1
ATOM 757 C CA . ASP A 1 99 ? -3.828 4.438 -15.108 1.00 95.94 99 ASP A CA 1
ATOM 758 C C . ASP A 1 99 ? -4.878 5.137 -14.232 1.00 95.94 99 ASP A C 1
ATOM 760 O O . ASP A 1 99 ? -5.624 4.466 -13.510 1.00 95.94 99 ASP A O 1
ATOM 764 N N . LEU A 1 100 ? -4.906 6.472 -14.232 1.00 92.06 100 LEU A N 1
ATOM 765 C CA . LEU A 1 100 ? -5.826 7.242 -13.391 1.00 92.06 100 LEU A CA 1
ATOM 766 C C . LEU A 1 100 ? -7.288 7.108 -13.821 1.00 92.06 100 LEU A C 1
ATOM 768 O O . LEU A 1 100 ? -8.166 7.177 -12.952 1.00 92.06 100 LEU A O 1
ATOM 772 N N . ASP A 1 101 ? -7.546 6.899 -15.113 1.00 90.81 101 ASP A N 1
ATOM 773 C CA . ASP A 1 101 ? -8.904 6.794 -15.642 1.00 90.81 101 ASP A CA 1
ATOM 774 C C . ASP A 1 101 ? -9.506 5.435 -15.265 1.00 90.81 101 ASP A C 1
ATOM 776 O O . ASP A 1 101 ? -10.581 5.364 -14.659 1.00 90.81 101 ASP A O 1
ATOM 780 N N . ASP A 1 102 ? -8.760 4.356 -15.514 1.00 90.00 102 ASP A N 1
ATOM 781 C CA . ASP A 1 102 ? -9.210 2.985 -15.244 1.00 90.00 102 ASP A CA 1
ATOM 782 C C . ASP A 1 102 ? -9.000 2.540 -13.788 1.00 90.00 102 ASP A C 1
ATOM 784 O O . ASP A 1 102 ? -9.603 1.560 -13.338 1.00 90.00 102 ASP A O 1
ATOM 788 N N . ARG A 1 103 ? -8.136 3.239 -13.040 1.00 92.00 103 ARG A N 1
ATOM 789 C CA . ARG A 1 103 ? -7.732 2.927 -11.652 1.00 92.00 103 ARG A CA 1
ATOM 790 C C . ARG A 1 103 ? -7.217 1.498 -11.490 1.00 92.00 103 ARG A C 1
ATOM 792 O O . ARG A 1 103 ? -7.474 0.831 -10.485 1.00 92.00 103 ARG A O 1
ATOM 799 N N . ARG A 1 104 ? -6.495 1.022 -12.501 1.00 95.81 104 ARG A N 1
ATOM 800 C CA . ARG A 1 104 ? -5.937 -0.330 -12.585 1.00 95.81 104 ARG A CA 1
ATOM 801 C C . ARG A 1 104 ? -4.467 -0.276 -12.956 1.00 95.81 104 ARG A C 1
ATOM 803 O O . ARG A 1 104 ? -4.000 0.693 -13.553 1.00 95.81 104 ARG A O 1
ATOM 810 N N . TRP A 1 105 ? -3.753 -1.344 -12.618 1.00 97.38 105 TRP A N 1
ATOM 811 C CA . TRP A 1 105 ? -2.403 -1.570 -13.118 1.00 97.38 105 TRP A CA 1
ATOM 812 C C . TRP A 1 105 ? -2.409 -1.553 -14.648 1.00 97.38 105 TRP A C 1
ATOM 814 O O . TRP A 1 105 ? -3.142 -2.317 -15.278 1.00 97.38 105 TRP A O 1
ATOM 824 N N . ASN A 1 106 ? -1.617 -0.665 -15.239 1.00 97.50 106 ASN A N 1
ATOM 825 C CA . ASN A 1 106 ? -1.564 -0.469 -16.680 1.00 97.50 106 ASN A CA 1
ATOM 826 C C . ASN A 1 106 ? -0.416 -1.294 -17.274 1.00 97.50 106 ASN A C 1
ATOM 828 O O . ASN A 1 106 ? 0.742 -1.127 -16.889 1.00 97.50 106 ASN A O 1
ATOM 832 N N . GLY A 1 107 ? -0.738 -2.171 -18.226 1.00 96.81 107 GLY A N 1
ATOM 833 C CA . GLY A 1 107 ? 0.241 -3.063 -18.851 1.00 96.81 107 GLY A CA 1
ATOM 834 C C . GLY A 1 107 ? 1.367 -2.327 -19.581 1.00 96.81 107 GLY A C 1
ATOM 835 O O . GLY A 1 107 ? 2.520 -2.721 -19.453 1.00 96.81 107 GLY A O 1
ATOM 836 N N . GLU A 1 108 ? 1.068 -1.232 -20.285 1.00 96.50 108 GLU A N 1
ATOM 837 C CA . GLU A 1 108 ? 2.073 -0.434 -21.003 1.00 96.50 108 GLU A CA 1
ATOM 838 C C . GLU A 1 108 ? 3.047 0.237 -20.025 1.00 96.50 108 GLU A C 1
ATOM 840 O O . GLU A 1 108 ? 4.262 0.153 -20.202 1.00 96.50 108 GLU A O 1
ATOM 845 N N . LEU A 1 109 ? 2.534 0.825 -18.937 1.00 97.62 109 LEU A N 1
ATOM 846 C CA . LEU A 1 109 ? 3.377 1.410 -17.890 1.00 97.62 109 LEU A CA 1
ATOM 847 C C . LEU A 1 109 ? 4.266 0.352 -17.222 1.00 97.62 109 LEU A C 1
ATOM 849 O O . LEU A 1 109 ? 5.459 0.580 -17.036 1.00 97.62 109 LEU A O 1
ATOM 853 N N . LEU A 1 110 ? 3.719 -0.822 -16.893 1.00 97.75 110 LEU A N 1
ATOM 854 C CA . LEU A 1 110 ? 4.502 -1.933 -16.336 1.00 97.75 110 LEU A CA 1
ATOM 855 C C . LEU A 1 110 ? 5.597 -2.404 -17.300 1.00 97.75 110 LEU A C 1
ATOM 857 O O . LEU A 1 110 ? 6.722 -2.656 -16.864 1.00 97.75 110 LEU A O 1
ATOM 861 N N . SER A 1 111 ? 5.286 -2.461 -18.595 1.00 97.75 111 SER A N 1
ATOM 862 C CA . SER A 1 111 ? 6.224 -2.832 -19.662 1.00 97.75 111 SER A CA 1
ATOM 863 C C . SER A 1 111 ? 7.414 -1.879 -19.732 1.00 97.75 111 SER A C 1
ATOM 865 O O . SER A 1 111 ? 8.560 -2.326 -19.742 1.00 97.75 111 SER A O 1
ATOM 867 N N . LEU A 1 112 ? 7.182 -0.564 -19.641 1.00 97.25 112 LEU A N 1
ATOM 868 C CA . LEU A 1 112 ? 8.266 0.430 -19.622 1.00 97.25 112 LEU A CA 1
ATOM 869 C C . LEU A 1 112 ? 9.266 0.224 -18.481 1.00 97.25 112 LEU A C 1
ATOM 871 O O . LEU A 1 112 ? 10.470 0.435 -18.643 1.00 97.25 112 LEU A O 1
ATOM 875 N N . PHE A 1 113 ? 8.782 -0.198 -17.316 1.00 97.12 113 PHE A N 1
ATOM 876 C CA . PHE A 1 113 ? 9.639 -0.475 -16.169 1.00 97.12 113 PHE A CA 1
ATOM 877 C C . PHE A 1 113 ? 10.258 -1.885 -16.213 1.00 97.12 113 PHE A C 1
ATOM 879 O O . PHE A 1 113 ? 11.173 -2.169 -15.438 1.00 97.12 113 PHE A O 1
ATOM 886 N N . GLY A 1 114 ? 9.845 -2.750 -17.144 1.00 96.06 114 GLY A N 1
ATOM 887 C CA . GLY A 1 114 ? 10.248 -4.158 -17.188 1.00 96.06 114 GLY A CA 1
ATOM 888 C C . GLY A 1 114 ? 9.644 -4.966 -16.037 1.00 96.06 114 GLY A C 1
ATOM 889 O O . GLY A 1 114 ? 10.322 -5.803 -15.448 1.00 96.06 114 GLY A O 1
ATOM 890 N N . LEU A 1 115 ? 8.399 -4.652 -15.674 1.00 95.19 115 LEU A N 1
ATOM 891 C CA . LEU A 1 115 ? 7.627 -5.277 -14.593 1.00 95.19 115 LEU A CA 1
ATOM 892 C C . LEU A 1 115 ? 6.463 -6.124 -15.136 1.00 95.19 115 LEU A C 1
ATOM 894 O O . LEU A 1 115 ? 5.496 -6.400 -14.426 1.00 95.19 115 LEU A O 1
ATOM 898 N N . GLU A 1 116 ? 6.528 -6.520 -16.406 1.00 92.94 116 GLU A N 1
ATOM 899 C CA . GLU A 1 116 ? 5.568 -7.445 -17.009 1.00 92.94 116 GLU A CA 1
ATOM 900 C C . GLU A 1 116 ? 5.565 -8.775 -16.252 1.00 92.94 116 GLU A C 1
ATOM 902 O O . GLU A 1 116 ? 6.614 -9.333 -15.932 1.00 92.94 116 GLU A O 1
ATOM 907 N N . GLY A 1 117 ? 4.373 -9.288 -15.945 1.00 88.25 117 GLY A N 1
ATOM 908 C CA . GLY A 1 117 ? 4.226 -10.545 -15.209 1.00 88.25 117 GLY A CA 1
ATOM 909 C C . GLY A 1 117 ? 4.569 -10.465 -13.718 1.00 88.25 117 GLY A C 1
ATOM 910 O O . GLY A 1 117 ? 4.493 -11.489 -13.036 1.00 88.25 117 GLY A O 1
ATOM 911 N N . GLU A 1 118 ? 4.898 -9.282 -13.181 1.00 90.50 118 GLU A N 1
ATOM 912 C CA . GLU A 1 118 ? 5.003 -9.109 -11.733 1.00 90.50 118 GLU A CA 1
ATOM 913 C C . GLU A 1 118 ? 3.680 -9.436 -11.044 1.00 90.50 118 GLU A C 1
ATOM 915 O O . GLU A 1 118 ? 2.593 -9.056 -11.487 1.00 90.50 118 GLU A O 1
ATOM 920 N N . ARG A 1 119 ? 3.776 -10.106 -9.893 1.00 91.50 119 ARG A N 1
ATOM 921 C CA . ARG A 1 119 ? 2.613 -10.321 -9.036 1.00 91.50 119 ARG A CA 1
ATOM 922 C C . ARG A 1 119 ? 2.309 -9.027 -8.285 1.00 91.50 119 ARG A C 1
ATOM 924 O O . ARG A 1 119 ? 2.917 -8.748 -7.254 1.00 91.50 119 ARG A O 1
ATOM 931 N N . LEU A 1 120 ? 1.343 -8.270 -8.787 1.00 93.75 120 LEU A N 1
ATOM 932 C CA . LEU A 1 120 ? 0.882 -7.024 -8.177 1.00 93.75 120 LEU A CA 1
ATOM 933 C C . LEU A 1 120 ? -0.312 -7.267 -7.241 1.00 93.75 120 LEU A C 1
ATOM 935 O O . LEU A 1 120 ? -1.070 -8.214 -7.458 1.00 93.75 120 LEU A O 1
ATOM 939 N N . PRO A 1 121 ? -0.468 -6.462 -6.175 1.00 94.25 121 PRO A N 1
ATOM 940 C CA . PRO A 1 121 ? -1.616 -6.572 -5.282 1.00 94.25 121 PRO A CA 1
ATOM 941 C C . PRO A 1 121 ? -2.909 -6.100 -5.937 1.00 94.25 121 PRO A C 1
ATOM 943 O O . PRO A 1 121 ? -2.891 -5.183 -6.760 1.00 94.25 121 PRO A O 1
ATOM 946 N N . ASP A 1 122 ? -4.038 -6.666 -5.514 1.00 95.94 122 ASP A N 1
ATOM 947 C CA . ASP A 1 122 ? -5.344 -6.163 -5.942 1.00 95.94 122 ASP A CA 1
ATOM 948 C C . ASP A 1 122 ? -5.568 -4.748 -5.391 1.00 95.94 122 ASP A C 1
ATOM 950 O O . ASP A 1 122 ? -5.248 -4.456 -4.233 1.00 95.94 122 ASP A O 1
ATOM 954 N N . ILE A 1 123 ? -6.121 -3.863 -6.223 1.00 96.62 123 ILE A N 1
ATOM 955 C CA . ILE A 1 123 ? -6.431 -2.483 -5.835 1.00 96.62 123 ILE A CA 1
ATOM 956 C C . ILE A 1 123 ? -7.839 -2.444 -5.236 1.00 96.62 123 ILE A C 1
ATOM 958 O O . ILE A 1 123 ? -8.815 -2.768 -5.913 1.00 96.62 123 ILE A O 1
ATOM 962 N N . VAL A 1 124 ? -7.948 -2.010 -3.981 1.00 94.00 124 VAL A N 1
ATOM 963 C CA . VAL A 1 124 ? -9.220 -1.863 -3.252 1.00 94.00 124 VAL A CA 1
ATOM 964 C C . VAL A 1 124 ? -9.511 -0.399 -2.908 1.00 94.00 124 VAL A C 1
ATOM 966 O O . VAL A 1 124 ? -8.626 0.462 -2.957 1.00 94.00 124 VAL A O 1
ATOM 969 N N . ALA A 1 125 ? -10.760 -0.092 -2.546 1.00 90.00 125 ALA A N 1
ATOM 970 C CA . ALA A 1 125 ? -11.089 1.227 -2.010 1.00 90.00 125 ALA A CA 1
ATOM 971 C C . ALA A 1 125 ? -10.431 1.421 -0.634 1.00 90.00 125 ALA A C 1
ATOM 973 O O . ALA A 1 125 ? -10.230 0.472 0.125 1.00 90.00 125 ALA A O 1
ATOM 974 N N . ASN A 1 126 ? -10.101 2.665 -0.297 1.00 84.75 126 ASN A N 1
ATOM 975 C CA . ASN A 1 126 ? -9.366 3.008 0.923 1.00 84.75 126 ASN A CA 1
ATOM 976 C C . ASN A 1 126 ? -10.161 2.793 2.226 1.00 84.75 126 ASN A C 1
ATOM 978 O O . ASN A 1 126 ? -9.586 2.874 3.309 1.00 84.75 126 ASN A O 1
ATOM 982 N N . ASP A 1 127 ? -11.462 2.532 2.132 1.00 81.19 127 ASP A N 1
ATOM 983 C CA . ASP A 1 127 ? -12.372 2.205 3.233 1.00 81.19 127 ASP A CA 1
ATOM 984 C C . ASP A 1 127 ? -12.816 0.728 3.236 1.00 81.19 127 ASP A C 1
ATOM 986 O O . ASP A 1 127 ? -13.625 0.320 4.072 1.00 81.19 127 ASP A O 1
ATOM 990 N N . THR A 1 128 ? -12.275 -0.093 2.329 1.00 81.19 128 THR A N 1
ATOM 991 C CA . THR A 1 128 ? -12.607 -1.519 2.250 1.00 81.19 128 THR A CA 1
ATOM 992 C C . THR A 1 128 ? -12.060 -2.274 3.461 1.00 81.19 128 THR A C 1
ATOM 994 O O . THR A 1 128 ? -10.889 -2.151 3.821 1.00 81.19 128 THR A O 1
ATOM 997 N N . ILE A 1 129 ? -12.895 -3.118 4.071 1.00 79.69 129 ILE A N 1
ATOM 998 C CA . ILE A 1 129 ? -12.447 -4.068 5.095 1.00 79.69 129 ILE A CA 1
ATOM 999 C C . ILE A 1 129 ? -11.724 -5.218 4.388 1.00 79.69 129 ILE A C 1
ATOM 1001 O O . ILE A 1 129 ? -12.355 -6.072 3.774 1.00 79.69 129 ILE A O 1
ATOM 1005 N N . VAL A 1 130 ? -10.396 -5.225 4.476 1.00 75.94 130 VAL A N 1
ATOM 1006 C CA . VAL A 1 130 ? -9.525 -6.187 3.772 1.00 75.94 130 VAL A CA 1
ATOM 1007 C C . VAL A 1 130 ? -9.355 -7.524 4.499 1.00 75.94 130 VAL A C 1
ATOM 1009 O O . VAL A 1 130 ? -8.959 -8.510 3.887 1.00 75.94 130 VAL A O 1
ATOM 1012 N N . GLY A 1 131 ? -9.658 -7.573 5.799 1.00 74.69 131 GLY A N 1
ATOM 1013 C CA . GLY A 1 131 ? -9.579 -8.790 6.601 1.00 74.69 131 GLY A CA 1
ATOM 1014 C C . GLY A 1 131 ? -9.509 -8.515 8.100 1.00 74.69 131 GLY A C 1
ATOM 1015 O O . GLY A 1 131 ? -9.655 -7.381 8.557 1.00 74.69 131 GLY A O 1
ATOM 1016 N N . THR A 1 132 ? -9.273 -9.576 8.864 1.00 69.06 132 THR A N 1
ATOM 1017 C CA . THR A 1 132 ? -9.092 -9.548 10.322 1.00 69.06 132 THR A CA 1
ATOM 1018 C C . THR A 1 132 ? -7.675 -9.978 10.682 1.00 69.06 132 THR A C 1
ATOM 1020 O O . THR A 1 132 ? -7.048 -10.725 9.935 1.00 69.06 132 THR A O 1
ATOM 1023 N N . THR A 1 133 ? -7.166 -9.536 11.831 1.00 65.25 133 THR A N 1
ATOM 1024 C CA . THR A 1 133 ? -5.838 -9.924 12.318 1.00 65.25 133 THR A CA 1
ATOM 1025 C C . THR A 1 133 ? -5.890 -10.341 13.779 1.00 65.25 133 THR A C 1
ATOM 1027 O O . THR A 1 133 ? -6.542 -9.688 14.586 1.00 65.25 133 THR A O 1
ATOM 1030 N N . SER A 1 134 ? -5.166 -11.407 14.117 1.00 64.50 134 SER A N 1
ATOM 1031 C CA . SER A 1 134 ? -4.918 -11.860 15.492 1.00 64.50 134 SER A CA 1
ATOM 1032 C C . SER A 1 134 ? -3.488 -11.562 15.955 1.00 64.50 134 SER A C 1
ATOM 1034 O O . SER A 1 134 ? -3.111 -11.922 17.069 1.00 64.50 134 SER A O 1
ATOM 1036 N N . ALA A 1 135 ? -2.681 -10.888 15.123 1.00 62.47 135 ALA A N 1
ATOM 1037 C CA . ALA A 1 135 ? -1.253 -10.656 15.359 1.00 62.47 135 ALA A CA 1
ATOM 1038 C C . ALA A 1 135 ? -0.960 -9.846 16.633 1.00 62.47 135 ALA A C 1
ATOM 1040 O O . ALA A 1 135 ? 0.151 -9.884 17.155 1.00 62.47 135 ALA A O 1
ATOM 1041 N N . PHE A 1 136 ? -1.959 -9.136 17.154 1.00 62.41 136 PHE A N 1
ATOM 1042 C CA . PHE A 1 136 ? -1.841 -8.354 18.379 1.00 62.41 136 PHE A CA 1
ATOM 1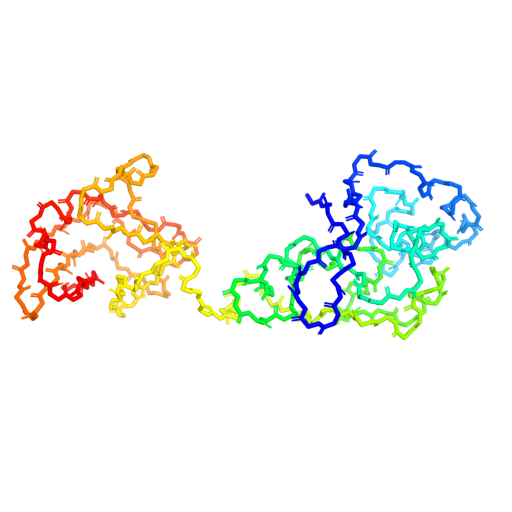043 C C . PHE A 1 136 ? -2.398 -9.103 19.613 1.00 62.41 136 PHE A C 1
ATOM 1045 O O . PHE A 1 136 ? -2.267 -8.616 20.730 1.00 62.41 136 PHE A O 1
ATOM 1052 N N . GLY A 1 137 ? -2.983 -10.303 19.451 1.00 52.12 137 GLY A N 1
ATOM 1053 C CA . GLY A 1 137 ? -3.737 -11.075 20.460 1.00 52.12 137 GLY A CA 1
ATOM 1054 C C . GLY A 1 137 ? -5.269 -11.090 20.245 1.00 52.12 137 GLY A C 1
ATOM 1055 O O . GLY A 1 137 ? -5.749 -10.678 19.195 1.00 52.12 137 GLY A O 1
ATOM 1056 N N . GLY A 1 138 ? -6.031 -11.652 21.193 1.00 51.84 138 GLY A N 1
ATOM 1057 C CA . GLY A 1 138 ? -7.450 -12.009 21.008 1.00 51.84 138 GLY A CA 1
ATOM 1058 C C . GLY A 1 138 ? -8.431 -10.835 20.880 1.00 51.84 138 GLY A C 1
ATOM 1059 O O . GLY A 1 138 ? -8.205 -9.757 21.429 1.00 51.84 138 GLY A O 1
ATOM 1060 N N . ASP A 1 139 ? -9.535 -11.083 20.168 1.00 52.53 139 ASP A N 1
ATOM 1061 C CA . ASP A 1 139 ? -10.597 -10.115 19.890 1.00 52.53 139 ASP A CA 1
ATOM 1062 C C . ASP A 1 139 ? -11.222 -9.558 21.179 1.00 52.53 139 ASP A C 1
ATOM 1064 O O . ASP A 1 139 ? -11.783 -10.294 21.992 1.00 52.53 139 ASP A O 1
ATOM 1068 N N . VAL A 1 140 ? -11.216 -8.231 21.320 1.00 55.53 140 VAL A N 1
ATOM 1069 C CA . VAL A 1 140 ? -12.283 -7.517 22.032 1.00 55.53 140 VAL A CA 1
ATOM 1070 C C . VAL A 1 140 ? -13.358 -7.256 20.975 1.00 55.53 140 VAL A C 1
ATOM 1072 O O . VAL A 1 140 ? -13.246 -6.266 20.242 1.00 55.53 140 VAL A O 1
ATOM 1075 N N . PRO A 1 141 ? -14.353 -8.144 20.789 1.00 60.72 141 PRO A N 1
ATOM 1076 C CA . PRO A 1 141 ? -15.374 -7.944 19.773 1.00 60.72 141 PRO A CA 1
ATOM 1077 C C . PRO A 1 141 ? -16.077 -6.601 19.983 1.00 60.72 141 PRO A C 1
ATOM 1079 O O . PRO A 1 141 ? -16.382 -6.183 21.099 1.00 60.72 141 PRO A O 1
ATOM 1082 N N . VAL A 1 142 ? -16.344 -5.891 18.897 1.00 60.31 142 VAL A N 1
ATOM 1083 C CA . VAL A 1 142 ? -17.144 -4.668 18.936 1.00 60.31 142 VAL A CA 1
ATOM 1084 C C . VAL A 1 142 ? -18.487 -4.982 18.298 1.00 60.31 142 VAL A C 1
ATOM 1086 O O . VAL A 1 142 ? -18.556 -5.524 17.199 1.00 60.31 142 VAL A O 1
ATOM 1089 N N . GLY A 1 143 ? -19.565 -4.694 19.022 1.00 64.44 143 GLY A N 1
ATOM 1090 C CA . GLY A 1 143 ? -20.923 -4.902 18.542 1.00 64.44 143 GLY A CA 1
ATOM 1091 C C . GLY A 1 143 ? -21.309 -3.854 17.501 1.00 64.44 143 GLY A C 1
ATOM 1092 O O . GLY A 1 143 ? -20.963 -2.676 17.631 1.00 64.44 143 GLY A O 1
ATOM 1093 N N . ALA A 1 144 ? -22.083 -4.275 16.498 1.00 63.72 144 ALA A N 1
ATOM 1094 C CA . ALA A 1 144 ? -22.662 -3.371 15.512 1.00 63.72 144 ALA A CA 1
ATOM 1095 C C . ALA A 1 144 ? -23.408 -2.196 16.193 1.00 63.72 144 ALA A C 1
ATOM 1097 O O . ALA A 1 144 ? -24.022 -2.389 17.247 1.00 63.72 144 ALA A O 1
ATOM 1098 N N . PRO A 1 145 ? -23.363 -0.977 15.619 1.00 74.81 145 PRO A N 1
ATOM 1099 C CA . PRO A 1 145 ? -22.760 -0.605 14.332 1.00 74.81 145 PRO A CA 1
ATOM 1100 C C . PRO A 1 145 ? -21.283 -0.173 14.427 1.00 74.81 145 PRO A C 1
ATOM 1102 O O . PRO A 1 145 ? -20.757 0.424 13.490 1.00 74.81 145 PRO A O 1
ATOM 1105 N N . LEU A 1 146 ? -20.617 -0.413 15.559 1.00 75.94 146 LEU A N 1
ATOM 1106 C CA . LEU A 1 146 ? -19.238 0.015 15.768 1.00 75.94 146 LEU A CA 1
ATOM 1107 C C . LEU A 1 146 ? -18.245 -0.968 15.117 1.00 75.94 146 LEU A C 1
ATOM 1109 O O . LEU A 1 146 ? -18.507 -2.165 15.020 1.00 75.94 146 LEU A O 1
ATOM 1113 N N . ARG A 1 147 ? -17.083 -0.462 14.694 1.00 76.50 147 ARG A N 1
ATOM 1114 C CA . ARG A 1 147 ? -15.943 -1.239 14.169 1.00 76.50 147 ARG A CA 1
ATOM 1115 C C . ARG A 1 147 ? -14.636 -0.692 14.732 1.00 76.50 147 ARG A C 1
ATOM 1117 O O . ARG A 1 147 ? -14.575 0.492 15.035 1.00 76.50 147 ARG A O 1
ATOM 1124 N N . TRP A 1 148 ? -13.583 -1.494 14.854 1.00 70.38 148 TRP A N 1
ATOM 1125 C CA . TRP A 1 148 ? -12.257 -0.982 15.228 1.00 70.38 148 TRP A CA 1
ATOM 1126 C C . TRP A 1 148 ? -11.611 -0.205 14.073 1.00 70.38 148 TRP A C 1
ATOM 1128 O O . TRP A 1 148 ? -11.666 -0.649 12.932 1.00 70.38 148 TRP A O 1
ATOM 1138 N N . ILE A 1 149 ? -10.970 0.932 14.365 1.00 66.44 149 ILE A N 1
ATOM 1139 C CA . ILE A 1 149 ? -10.084 1.629 13.403 1.00 66.44 149 ILE A CA 1
ATOM 1140 C C . ILE A 1 149 ? -8.678 1.043 13.441 1.00 66.44 149 ILE A C 1
ATOM 1142 O O . ILE A 1 149 ? -8.000 0.948 12.426 1.00 66.44 149 ILE A O 1
ATOM 1146 N N . SER A 1 150 ? -8.234 0.673 14.637 1.00 57.50 150 SER A N 1
ATOM 1147 C CA . SER A 1 150 ? -7.020 -0.096 14.852 1.00 57.50 150 SER A CA 1
ATOM 1148 C C . SER A 1 150 ? -7.390 -1.231 15.797 1.00 57.50 150 SER A C 1
ATOM 1150 O O . SER A 1 150 ? -7.978 -0.935 16.847 1.00 57.50 150 SER A O 1
ATOM 1152 N N . PRO A 1 151 ? -7.120 -2.500 15.445 1.00 50.34 151 PRO A N 1
ATOM 1153 C CA . PRO A 1 151 ? -7.285 -3.605 16.372 1.00 50.34 151 PRO A CA 1
ATOM 1154 C C . PRO A 1 151 ? -6.291 -3.405 17.519 1.00 50.34 151 PRO A C 1
ATOM 1156 O O . PRO A 1 151 ? -5.098 -3.673 17.402 1.00 50.34 151 PRO A O 1
ATOM 1159 N N . GLY A 1 152 ? -6.787 -2.852 18.622 1.00 54.78 152 GLY A N 1
ATOM 1160 C CA . GLY A 1 152 ? -6.077 -2.830 19.886 1.00 54.78 152 GLY A CA 1
ATOM 1161 C C . GLY A 1 152 ? -6.460 -4.085 20.638 1.00 54.78 152 GLY A C 1
ATOM 1162 O O . GLY A 1 152 ? -7.607 -4.220 21.059 1.00 54.78 152 GLY A O 1
ATOM 1163 N N . VAL A 1 153 ? -5.515 -4.993 20.815 1.00 54.62 153 VAL A N 1
ATOM 1164 C CA . VAL A 1 153 ? -5.691 -6.043 21.808 1.00 54.62 153 VAL A CA 1
ATOM 1165 C C . VAL A 1 153 ? -5.369 -5.408 23.133 1.00 54.62 153 VAL A C 1
ATOM 1167 O O . VAL A 1 153 ? -4.266 -4.916 23.347 1.00 54.62 153 VAL A O 1
ATOM 1170 N N . LEU A 1 154 ? -6.391 -5.346 23.971 1.00 58.09 154 LEU A N 1
ATOM 1171 C CA . LEU A 1 154 ? -6.292 -4.815 25.311 1.00 58.09 154 LEU A CA 1
ATOM 1172 C C . LEU A 1 154 ? -6.544 -5.973 26.252 1.00 58.09 154 LEU A C 1
ATOM 1174 O O . LEU A 1 154 ? -7.670 -6.454 26.380 1.00 58.09 154 LEU A O 1
ATOM 1178 N N . ARG A 1 155 ? -5.474 -6.436 26.881 1.00 60.53 155 ARG A N 1
ATOM 1179 C CA . ARG A 1 155 ? -5.532 -7.387 27.977 1.00 60.53 155 ARG A CA 1
ATOM 1180 C C . ARG A 1 155 ? -5.638 -6.598 29.276 1.00 60.53 155 ARG A C 1
ATOM 1182 O O . ARG A 1 155 ? -5.049 -5.520 29.399 1.00 60.53 155 ARG A O 1
ATOM 1189 N N . PRO A 1 156 ? -6.373 -7.102 30.270 1.00 58.59 156 PRO A N 1
ATOM 1190 C CA . PRO A 1 156 ? -6.330 -6.516 31.599 1.00 58.59 156 PRO A CA 1
ATOM 1191 C C . PRO A 1 156 ? -4.886 -6.460 32.120 1.00 58.59 156 PRO A C 1
ATOM 1193 O O . PRO A 1 156 ? -4.179 -7.465 32.115 1.00 58.59 156 PRO A O 1
ATOM 1196 N N . GLY A 1 157 ? -4.448 -5.265 32.523 1.00 61.25 157 GLY A N 1
ATOM 1197 C CA . GLY A 1 157 ? -3.066 -4.985 32.932 1.00 61.25 157 GLY A CA 1
ATOM 1198 C C . GLY A 1 157 ? -2.169 -4.383 31.843 1.00 61.25 157 GLY A C 1
ATOM 1199 O O . GLY A 1 157 ? -1.087 -3.902 32.175 1.00 61.25 157 GLY A O 1
ATOM 1200 N N . ASP A 1 158 ? -2.604 -4.345 30.579 1.00 62.56 158 ASP A N 1
ATOM 1201 C CA . ASP A 1 158 ? -1.855 -3.669 29.517 1.00 62.56 158 ASP A CA 1
ATOM 1202 C C . ASP A 1 158 ? -1.784 -2.154 29.752 1.00 62.56 158 ASP A C 1
ATOM 1204 O O . ASP A 1 158 ? -2.689 -1.529 30.319 1.00 62.56 158 ASP A O 1
ATOM 1208 N N . THR A 1 159 ? -0.718 -1.531 29.244 1.00 66.31 159 THR A N 1
ATOM 1209 C CA . THR A 1 159 ? -0.636 -0.071 29.160 1.00 66.31 159 THR A CA 1
ATOM 1210 C C . THR A 1 159 ? -1.835 0.457 28.379 1.00 66.31 159 THR A C 1
ATOM 1212 O O . THR A 1 159 ? -2.156 -0.036 27.295 1.00 66.31 159 THR A O 1
ATOM 1215 N N . ALA A 1 160 ? -2.490 1.488 28.915 1.00 68.12 160 ALA A N 1
ATOM 1216 C CA . ALA A 1 160 ? -3.648 2.086 28.271 1.00 68.12 160 ALA A CA 1
ATOM 1217 C C . ALA A 1 160 ? -3.332 2.503 26.816 1.00 68.12 160 ALA A C 1
ATOM 1219 O O . ALA A 1 160 ? -2.227 2.976 26.526 1.00 68.12 160 ALA A O 1
ATOM 1220 N N . PRO A 1 161 ? -4.300 2.371 25.889 1.00 72.50 161 PRO A N 1
ATOM 1221 C CA . PRO A 1 161 ? -4.097 2.742 24.495 1.00 72.50 161 PRO A CA 1
ATOM 1222 C C . PRO A 1 161 ? -3.736 4.225 24.378 1.00 72.50 161 PRO A C 1
ATOM 1224 O O . PRO A 1 161 ? -4.081 5.032 25.244 1.00 72.50 161 PRO A O 1
ATOM 1227 N N . ALA A 1 162 ? -3.079 4.605 23.280 1.00 72.56 162 ALA A N 1
ATOM 1228 C CA . ALA A 1 162 ? -2.621 5.975 23.061 1.00 72.56 162 ALA A CA 1
ATOM 1229 C C . ALA A 1 162 ? -3.721 7.013 23.369 1.00 72.56 162 ALA A C 1
ATOM 1231 O O . ALA A 1 162 ? -4.854 6.926 22.888 1.00 72.56 162 ALA A O 1
ATOM 1232 N N . ARG A 1 163 ? -3.373 8.018 24.185 1.00 81.06 163 ARG A N 1
ATOM 1233 C CA . ARG A 1 163 ? -4.289 9.064 24.685 1.00 81.06 163 ARG A CA 1
ATOM 1234 C C . ARG A 1 163 ? -5.478 8.548 25.518 1.00 81.06 163 ARG A C 1
ATOM 1236 O O . ARG A 1 163 ? -6.446 9.288 25.694 1.00 81.06 163 ARG A O 1
ATOM 1243 N N . ASN A 1 164 ? -5.431 7.320 26.036 1.00 85.00 164 ASN A N 1
ATOM 1244 C CA . ASN A 1 164 ? -6.505 6.676 26.803 1.00 85.00 164 ASN A CA 1
ATOM 1245 C C . ASN A 1 164 ? -7.827 6.597 26.012 1.00 85.00 164 ASN A C 1
ATOM 1247 O O . ASN A 1 164 ? -8.910 6.954 26.510 1.00 85.00 164 ASN A O 1
ATOM 1251 N N . ARG A 1 165 ? -7.735 6.219 24.727 1.00 86.12 165 ARG A N 1
ATOM 1252 C CA . ARG A 1 165 ? -8.875 6.132 23.802 1.00 86.12 165 ARG A CA 1
ATOM 1253 C C . ARG A 1 165 ? -8.872 4.833 23.000 1.00 86.12 165 ARG A C 1
ATOM 1255 O O . ARG A 1 165 ? -7.888 4.492 22.359 1.00 86.12 165 ARG A O 1
ATOM 1262 N N . LEU A 1 166 ? -10.032 4.189 22.968 1.00 83.94 166 LEU A N 1
ATOM 1263 C CA . LEU A 1 166 ? -10.423 3.217 21.955 1.00 83.94 166 LEU A CA 1
ATOM 1264 C C . LEU A 1 166 ? -10.826 3.989 20.694 1.00 83.94 166 LEU A C 1
ATOM 1266 O O . LEU A 1 166 ? -11.585 4.964 20.781 1.00 83.94 166 LEU A O 1
ATOM 1270 N N . LEU A 1 167 ? -10.306 3.579 19.538 1.00 85.88 167 LEU A N 1
ATOM 1271 C CA . LEU A 1 167 ? -10.588 4.212 18.250 1.00 85.88 167 LEU A CA 1
ATOM 1272 C C . LEU A 1 167 ? -11.497 3.302 17.428 1.00 85.88 167 LEU A C 1
ATOM 1274 O O . LEU A 1 167 ? -11.101 2.207 17.032 1.00 85.88 167 LEU A O 1
ATOM 1278 N N . LEU A 1 168 ? -12.713 3.778 17.183 1.00 85.06 168 LEU A N 1
ATOM 1279 C CA . LEU A 1 168 ? -13.787 3.042 16.533 1.00 85.06 168 LEU A CA 1
ATOM 1280 C C . LEU A 1 168 ? -14.332 3.820 15.327 1.00 85.06 168 LEU A C 1
ATOM 1282 O O . LEU A 1 168 ? -14.275 5.047 15.295 1.00 85.06 168 LEU A O 1
ATOM 1286 N N . TRP A 1 169 ? -14.904 3.122 14.357 1.00 85.69 169 TRP A N 1
ATOM 1287 C CA . TRP A 1 169 ? -15.711 3.671 13.270 1.00 85.69 169 TRP A CA 1
ATOM 1288 C C . TRP A 1 169 ? -17.170 3.246 13.407 1.00 85.69 169 TRP A C 1
ATOM 1290 O O . TRP A 1 169 ? -17.493 2.307 14.131 1.00 85.69 169 TRP A O 1
ATOM 1300 N N . THR A 1 170 ? -18.051 3.974 12.727 1.00 84.12 170 THR A N 1
ATOM 1301 C CA . THR A 1 170 ? -19.471 3.652 12.562 1.00 84.12 170 THR A CA 1
ATOM 1302 C C . THR A 1 170 ? -19.895 4.080 11.164 1.00 84.12 170 THR A C 1
ATOM 1304 O O . THR A 1 170 ? -19.464 5.134 10.701 1.00 84.12 170 THR A O 1
ATOM 1307 N N . ASP A 1 171 ? -20.779 3.315 10.533 1.00 80.62 171 ASP A N 1
ATOM 1308 C CA . ASP A 1 171 ? -21.415 3.705 9.263 1.00 80.62 171 ASP A CA 1
ATOM 1309 C C . ASP A 1 171 ? -22.749 4.426 9.498 1.00 80.62 171 ASP A C 1
ATOM 1311 O O . ASP A 1 171 ? -23.397 4.904 8.571 1.00 80.62 171 ASP A O 1
ATOM 1315 N N . THR A 1 172 ? -23.174 4.536 10.757 1.00 84.69 172 THR A N 1
ATOM 1316 C CA . THR A 1 172 ? -24.429 5.180 11.146 1.00 84.69 172 THR A CA 1
ATOM 1317 C C . THR A 1 172 ? -24.165 6.364 12.064 1.00 84.69 172 THR A C 1
ATOM 1319 O O . THR A 1 172 ? -23.364 6.280 12.999 1.00 84.69 172 THR A O 1
ATOM 1322 N N . LEU A 1 173 ? -24.870 7.472 11.818 1.00 90.44 173 LEU A N 1
ATOM 1323 C CA . LEU A 1 173 ? -24.854 8.629 12.704 1.00 90.44 173 LEU A CA 1
ATOM 1324 C C . LEU A 1 173 ? -25.623 8.325 13.995 1.00 90.44 173 LEU A C 1
ATOM 1326 O O . LEU A 1 173 ? -26.829 8.097 13.971 1.00 90.44 173 LEU A O 1
ATOM 1330 N N . VAL A 1 174 ? -24.942 8.435 15.132 1.00 91.94 174 VAL A N 1
ATOM 1331 C CA . VAL A 1 174 ? -25.545 8.378 16.465 1.00 91.94 174 VAL A CA 1
ATOM 1332 C C . VAL A 1 174 ? -25.261 9.688 17.179 1.00 91.94 174 VAL A C 1
ATOM 1334 O O . VAL A 1 174 ? -24.128 9.957 17.576 1.00 91.94 174 VAL A O 1
ATOM 1337 N N . ARG A 1 175 ? -26.297 10.522 17.330 1.00 92.31 175 ARG A N 1
ATOM 1338 C CA . ARG A 1 175 ? -26.164 11.880 17.889 1.00 92.31 175 ARG A CA 1
ATOM 1339 C C . ARG A 1 175 ? -25.707 11.880 19.347 1.00 92.31 175 ARG A C 1
ATOM 1341 O O . ARG A 1 175 ? -24.876 12.698 19.719 1.00 92.31 175 ARG A O 1
ATOM 1348 N N . ILE A 1 176 ? -26.249 10.960 20.146 1.00 93.88 176 ILE A N 1
ATOM 1349 C CA . ILE A 1 176 ? -25.955 10.818 21.577 1.00 93.88 176 ILE A CA 1
ATOM 1350 C C . ILE A 1 176 ? -25.597 9.350 21.834 1.00 93.88 176 ILE A C 1
ATOM 1352 O O . ILE A 1 176 ? -26.470 8.550 22.177 1.00 93.88 176 ILE A O 1
ATOM 1356 N N . PRO A 1 177 ? -24.340 8.952 21.590 1.00 92.44 177 PRO A N 1
ATOM 1357 C CA . PRO A 1 177 ? -23.949 7.557 21.690 1.00 92.44 177 PRO A CA 1
ATOM 1358 C C . PRO A 1 177 ? -23.856 7.117 23.151 1.00 92.44 177 PRO A C 1
ATOM 1360 O O . PRO A 1 177 ? -23.145 7.719 23.964 1.00 92.44 177 PRO A O 1
ATOM 1363 N N . LYS A 1 178 ? -24.560 6.029 23.470 1.00 95.12 178 LYS A N 1
ATOM 1364 C CA . LYS A 1 178 ? -24.480 5.328 24.751 1.00 95.12 178 LYS A CA 1
ATOM 1365 C C . LYS A 1 178 ? -23.641 4.074 24.570 1.00 95.12 178 LYS A C 1
ATOM 1367 O O . LYS A 1 178 ? -24.078 3.107 23.960 1.00 95.12 178 LYS A O 1
ATOM 1372 N N . ILE A 1 179 ? -22.427 4.098 25.095 1.00 93.81 179 ILE A N 1
ATOM 1373 C CA . ILE A 1 179 ? -21.533 2.946 25.087 1.00 93.81 179 ILE A CA 1
ATOM 1374 C C . ILE A 1 179 ? -21.988 1.956 26.148 1.00 93.81 179 ILE A C 1
ATOM 1376 O O . ILE A 1 179 ? -22.190 2.339 27.302 1.00 93.81 179 ILE A O 1
ATOM 1380 N N . VAL A 1 180 ? -22.097 0.689 25.766 1.00 91.88 180 VAL A N 1
ATOM 1381 C CA . VAL A 1 180 ? -22.354 -0.436 26.661 1.00 91.88 180 VAL A CA 1
ATOM 1382 C C . VAL A 1 180 ? -21.230 -1.447 26.499 1.00 91.88 180 VAL A C 1
ATOM 1384 O O . VAL A 1 180 ? -20.991 -1.941 25.395 1.00 91.88 180 VAL A O 1
ATOM 1387 N N . VAL A 1 181 ? -20.560 -1.756 27.607 1.00 89.38 181 VAL A N 1
ATOM 1388 C CA . VAL A 1 181 ? -19.504 -2.767 27.672 1.00 89.38 181 VAL A CA 1
ATOM 1389 C C . VAL A 1 181 ? -20.043 -3.999 28.378 1.00 89.38 181 VAL A C 1
ATOM 1391 O O . VAL A 1 181 ? -20.614 -3.883 29.467 1.00 89.38 181 VAL A O 1
ATOM 1394 N N . ARG A 1 182 ? -19.876 -5.167 27.757 1.00 88.06 182 ARG A N 1
ATOM 1395 C CA . ARG A 1 182 ? -20.299 -6.460 28.298 1.00 88.06 182 ARG A CA 1
ATOM 1396 C C . ARG A 1 182 ? -19.128 -7.418 28.447 1.00 88.06 182 ARG A C 1
ATOM 1398 O O . ARG A 1 182 ? -18.269 -7.425 27.584 1.00 88.06 182 ARG A O 1
ATOM 1405 N N . GLN A 1 183 ? -19.139 -8.250 29.477 1.00 85.25 183 GLN A N 1
ATOM 1406 C CA . GLN A 1 183 ? -18.261 -9.410 29.631 1.00 85.25 183 GLN A CA 1
ATOM 1407 C C . GLN A 1 183 ? -19.120 -10.567 30.131 1.00 85.25 183 GLN A C 1
ATOM 1409 O O . GLN A 1 183 ? -19.956 -10.354 31.006 1.00 85.25 183 GLN A O 1
ATOM 1414 N N . ASP A 1 184 ? -19.020 -11.744 29.513 1.00 83.44 184 ASP A N 1
ATOM 1415 C CA . ASP A 1 184 ? -19.853 -12.910 29.860 1.00 83.44 184 ASP A CA 1
ATOM 1416 C C . ASP A 1 184 ? -21.359 -12.590 29.935 1.00 83.44 184 ASP A C 1
ATOM 1418 O O . ASP A 1 184 ? -22.090 -13.043 30.811 1.00 83.44 184 ASP A O 1
ATOM 1422 N N . ARG A 1 185 ? -21.834 -11.761 28.991 1.00 81.25 185 ARG A N 1
ATOM 1423 C CA . ARG A 1 185 ? -23.208 -11.211 28.898 1.00 81.25 185 ARG A CA 1
ATOM 1424 C C . ARG A 1 185 ? -23.597 -10.204 29.990 1.00 81.25 185 ARG A C 1
ATOM 1426 O O . ARG A 1 185 ? -24.626 -9.541 29.844 1.00 81.25 185 ARG A O 1
ATOM 1433 N N . LEU A 1 186 ? -22.780 -10.012 31.022 1.00 88.19 186 LEU A N 1
ATOM 1434 C CA . LEU A 1 186 ? -22.984 -9.007 32.063 1.00 88.19 186 LEU A CA 1
ATOM 1435 C C . LEU A 1 186 ? -22.529 -7.636 31.581 1.00 88.19 186 LEU A C 1
ATOM 1437 O O . LEU A 1 186 ? -21.487 -7.504 30.951 1.00 88.19 186 LEU A O 1
ATOM 1441 N N . ILE A 1 187 ? -23.299 -6.590 31.882 1.00 92.50 187 ILE A N 1
ATOM 1442 C CA . ILE A 1 187 ? -22.900 -5.214 31.573 1.00 92.50 187 ILE A CA 1
ATOM 1443 C C . ILE A 1 187 ? -21.952 -4.726 32.662 1.00 92.50 187 ILE A C 1
ATOM 1445 O O . ILE A 1 187 ? -22.382 -4.472 33.786 1.00 92.50 187 ILE A O 1
ATOM 1449 N N . ILE A 1 188 ? -20.685 -4.544 32.304 1.00 91.06 188 ILE A N 1
ATOM 1450 C CA . ILE A 1 188 ? -19.642 -4.084 33.225 1.00 91.06 188 ILE A CA 1
ATOM 1451 C C . ILE A 1 188 ? -19.493 -2.558 33.216 1.00 91.06 188 ILE A C 1
ATOM 1453 O O . ILE A 1 188 ? -19.112 -1.970 34.227 1.00 91.06 188 ILE A O 1
ATOM 1457 N N . ALA A 1 189 ? -19.869 -1.883 32.121 1.00 92.44 189 ALA A N 1
ATOM 1458 C CA . ALA A 1 189 ? -19.868 -0.422 32.050 1.00 92.44 189 ALA A CA 1
ATOM 1459 C C . ALA A 1 189 ? -20.941 0.140 31.108 1.00 92.44 189 ALA A C 1
ATOM 1461 O O . ALA A 1 189 ? -21.307 -0.467 30.098 1.00 92.44 189 ALA A O 1
ATOM 1462 N N . ARG A 1 190 ? -21.413 1.353 31.424 1.00 95.56 190 ARG A N 1
ATOM 1463 C CA . ARG A 1 190 ? -22.215 2.199 30.532 1.00 95.56 190 ARG A CA 1
ATOM 1464 C C . ARG A 1 190 ? -21.662 3.617 30.529 1.00 95.56 190 ARG A C 1
ATOM 1466 O O . ARG A 1 190 ? -21.324 4.139 31.590 1.00 95.56 190 ARG A O 1
ATOM 1473 N N . LYS A 1 191 ? -21.590 4.254 29.359 1.00 94.94 191 LYS A N 1
ATOM 1474 C CA . LYS A 1 191 ? -21.124 5.640 29.246 1.00 94.94 191 LYS A CA 1
ATOM 1475 C C . LYS A 1 191 ? -21.774 6.372 28.081 1.00 94.94 191 LYS A C 1
ATOM 1477 O O . LYS A 1 191 ? -21.585 5.993 26.932 1.00 94.94 191 LYS A O 1
ATOM 1482 N N . THR A 1 192 ? -22.477 7.459 28.371 1.00 96.25 192 THR A N 1
ATOM 1483 C CA . THR A 1 192 ? -22.940 8.398 27.343 1.00 96.25 192 THR A CA 1
ATOM 1484 C C . THR A 1 192 ? -21.805 9.347 26.984 1.00 96.25 192 THR A C 1
ATOM 1486 O O . THR A 1 192 ? -21.159 9.893 27.882 1.00 96.25 192 THR A O 1
ATOM 1489 N N . LEU A 1 193 ? -21.543 9.544 25.693 1.00 94.62 193 LEU A N 1
ATOM 1490 C CA . LEU A 1 193 ? -20.533 10.500 25.236 1.00 94.62 193 LEU A CA 1
ATOM 1491 C C . LEU A 1 193 ? -21.204 11.780 24.716 1.00 94.62 193 LEU A C 1
ATOM 1493 O O . LEU A 1 193 ? -22.235 11.694 24.050 1.00 94.62 193 LEU A O 1
ATOM 1497 N N . PRO A 1 194 ? -20.628 12.965 24.989 1.00 94.19 194 PRO A N 1
ATOM 1498 C CA . PRO A 1 194 ? -21.199 14.246 24.569 1.00 94.19 194 PRO A CA 1
ATOM 1499 C C . PRO A 1 194 ? -20.903 14.596 23.101 1.00 94.19 194 PRO A C 1
ATOM 1501 O O . PRO A 1 194 ? -21.267 15.675 22.644 1.00 94.19 194 PRO A O 1
ATOM 1504 N N . TRP A 1 195 ? -20.226 13.716 22.359 1.00 94.06 195 TRP A N 1
ATOM 1505 C CA . TRP A 1 195 ? -19.962 13.871 20.929 1.00 94.06 195 TRP A CA 1
ATOM 1506 C C . TRP A 1 195 ? -20.618 12.738 20.136 1.00 94.06 195 TRP A C 1
ATOM 1508 O O . TRP A 1 195 ? -20.650 11.600 20.613 1.00 94.06 195 TRP A O 1
ATOM 1518 N N . PRO A 1 196 ? -21.097 13.017 18.912 1.00 94.12 196 PRO A N 1
ATOM 1519 C CA . PRO A 1 196 ? -21.748 12.012 18.090 1.00 94.12 196 PRO A CA 1
ATOM 1520 C C . PRO A 1 196 ? -20.755 10.966 17.572 1.00 94.12 196 PRO A C 1
ATOM 1522 O O . PRO A 1 196 ? -19.590 11.267 17.298 1.00 94.12 196 PRO A O 1
ATOM 1525 N N . ALA A 1 197 ? -21.240 9.746 17.350 1.00 92.06 197 ALA A N 1
ATOM 1526 C CA . ALA A 1 197 ? -20.571 8.779 16.487 1.00 92.06 197 ALA A CA 1
ATOM 1527 C C . ALA A 1 197 ? -21.018 9.076 15.050 1.00 92.06 197 ALA A C 1
ATOM 1529 O O . ALA A 1 197 ? -22.204 8.981 14.756 1.00 92.06 197 ALA A O 1
ATOM 1530 N N . SER A 1 198 ? -20.112 9.536 14.185 1.00 91.44 198 SER A N 1
ATOM 1531 C CA . SER A 1 198 ? -20.453 10.012 12.834 1.00 91.44 198 SER A CA 1
ATOM 1532 C C . SER A 1 198 ? -19.696 9.221 11.765 1.00 91.44 198 SER A C 1
ATOM 1534 O O . SER A 1 198 ? -18.493 9.011 11.950 1.00 91.44 198 SER A O 1
ATOM 1536 N N . PRO A 1 199 ? -20.343 8.855 10.643 1.00 86.19 199 PRO A N 1
ATOM 1537 C CA . PRO A 1 199 ? -19.666 8.240 9.505 1.00 86.19 199 PRO A CA 1
ATOM 1538 C C . PRO A 1 199 ? -18.490 9.077 9.000 1.00 86.19 199 PRO A C 1
ATOM 1540 O O . PRO A 1 199 ? -18.522 10.310 9.050 1.00 86.19 199 PRO A O 1
ATOM 1543 N N . GLY A 1 200 ? -17.425 8.403 8.562 1.00 79.31 200 GLY A N 1
ATOM 1544 C CA . GLY A 1 200 ? -16.206 9.046 8.056 1.00 79.31 200 GLY A CA 1
ATOM 1545 C C . GLY A 1 200 ? -15.353 9.760 9.115 1.00 79.31 200 GLY A C 1
ATOM 1546 O O . GLY A 1 200 ? -14.365 10.407 8.772 1.00 79.31 200 GLY A O 1
ATOM 1547 N N . ARG A 1 201 ? -15.691 9.666 10.411 1.00 84.25 201 ARG A N 1
ATOM 1548 C CA . ARG A 1 201 ? -14.900 10.255 11.504 1.00 84.25 201 ARG A CA 1
ATOM 1549 C C . ARG A 1 201 ? -14.483 9.205 12.518 1.00 84.25 201 ARG A C 1
ATOM 1551 O O . ARG A 1 201 ? -15.269 8.350 12.907 1.00 84.25 201 ARG A O 1
ATOM 1558 N N . VAL A 1 202 ? -13.253 9.338 13.012 1.00 85.88 202 VAL A N 1
ATOM 1559 C CA . VAL A 1 202 ? -12.751 8.539 14.135 1.00 85.88 202 VAL A CA 1
ATOM 1560 C C . VAL A 1 202 ? -13.630 8.771 15.364 1.00 85.88 202 VAL A C 1
ATOM 1562 O O . VAL A 1 202 ? -13.604 9.854 15.957 1.00 85.88 202 VAL A O 1
ATOM 1565 N N . PHE A 1 203 ? -14.386 7.754 15.763 1.00 88.75 203 PHE A N 1
ATOM 1566 C CA . PHE A 1 203 ? -15.184 7.756 16.977 1.00 88.75 203 PHE A CA 1
ATOM 1567 C C . PHE A 1 203 ? -14.329 7.288 18.155 1.00 88.75 203 PHE A C 1
ATOM 1569 O O . PHE A 1 203 ? -13.743 6.210 18.151 1.00 88.75 203 PHE A O 1
ATOM 1576 N N . ARG A 1 204 ? -14.206 8.143 19.170 1.00 90.44 204 ARG A N 1
ATOM 1577 C CA . ARG A 1 204 ? -13.281 7.927 20.288 1.00 90.44 204 ARG A CA 1
ATOM 1578 C C . ARG A 1 204 ? -14.065 7.557 21.534 1.00 90.44 204 ARG A C 1
ATOM 1580 O O . ARG A 1 204 ? -14.863 8.366 22.006 1.00 90.44 204 ARG A O 1
ATOM 1587 N N . VAL A 1 205 ? -13.789 6.386 22.095 1.00 88.38 205 VAL A N 1
ATOM 1588 C CA . VAL A 1 205 ? -14.364 5.935 23.368 1.00 88.38 205 VAL A CA 1
ATOM 1589 C C . VAL A 1 205 ? -13.262 5.944 24.432 1.00 88.38 205 VAL A C 1
ATOM 1591 O O . VAL A 1 205 ? -12.168 5.457 24.166 1.00 88.38 205 VAL A O 1
ATOM 1594 N N . PRO A 1 206 ? -13.470 6.528 25.623 1.00 90.06 206 PRO A N 1
ATOM 1595 C CA . PRO A 1 206 ? -12.482 6.462 26.702 1.00 90.06 206 PRO A CA 1
ATOM 1596 C C . PRO A 1 206 ? -12.153 5.012 27.069 1.00 90.06 206 PRO A C 1
ATOM 1598 O O . PRO A 1 206 ? -13.080 4.239 27.274 1.00 90.06 206 PRO A O 1
ATOM 1601 N N . SER A 1 207 ? -10.873 4.654 27.203 1.00 85.88 207 SER A N 1
ATOM 1602 C CA . SER A 1 207 ? -10.479 3.286 27.589 1.00 85.88 207 SER A CA 1
ATOM 1603 C C . SER A 1 207 ? -10.961 2.891 28.986 1.00 85.88 207 SER A C 1
ATOM 1605 O O . SER A 1 207 ? -11.158 1.710 29.233 1.00 85.88 207 SER A O 1
ATOM 1607 N N . SER A 1 208 ? -11.267 3.867 29.851 1.00 86.50 208 SER A N 1
ATOM 1608 C CA . SER A 1 208 ? -11.796 3.622 31.199 1.00 86.50 208 SER A CA 1
ATOM 1609 C C . SER A 1 208 ? -13.142 2.893 31.249 1.00 86.50 208 SER A C 1
ATOM 1611 O O . SER A 1 208 ? -13.583 2.445 32.302 1.00 86.50 208 SER A O 1
ATOM 1613 N N . VAL A 1 209 ? -13.824 2.729 30.109 1.00 87.00 209 VAL A N 1
ATOM 1614 C CA . VAL A 1 209 ? -14.996 1.841 30.030 1.00 87.00 209 VAL A CA 1
ATOM 1615 C C . VAL A 1 209 ? -14.634 0.362 30.232 1.00 87.00 209 VAL A C 1
ATOM 1617 O O . VAL A 1 209 ? -15.534 -0.446 30.442 1.00 87.00 209 VAL A O 1
ATOM 1620 N N . LEU A 1 210 ? -13.344 0.015 30.173 1.00 83.75 210 LEU A N 1
ATOM 1621 C CA . LEU A 1 210 ? -12.814 -1.334 30.366 1.00 83.75 210 LEU A CA 1
ATOM 1622 C C . LEU A 1 210 ? -12.247 -1.569 31.779 1.00 83.75 210 LEU A C 1
ATOM 1624 O O . LEU A 1 210 ? -11.866 -2.693 32.073 1.00 83.75 210 LEU A O 1
ATOM 1628 N N . ASP A 1 211 ? -12.228 -0.568 32.670 1.00 84.81 211 ASP A N 1
ATOM 1629 C CA . ASP A 1 211 ? -11.572 -0.664 33.995 1.00 84.81 211 ASP A CA 1
ATOM 1630 C C . ASP A 1 211 ? -12.146 -1.775 34.896 1.00 84.81 211 ASP A C 1
ATOM 1632 O O . ASP A 1 211 ? -11.496 -2.220 35.836 1.00 84.81 211 ASP A O 1
ATOM 1636 N N . LYS A 1 212 ? -13.382 -2.210 34.624 1.00 84.06 212 LYS A N 1
ATOM 1637 C CA . LYS A 1 212 ? -14.085 -3.272 35.361 1.00 84.06 212 LYS A CA 1
ATOM 1638 C C . LYS A 1 212 ? -14.011 -4.644 34.685 1.00 84.06 212 LYS A C 1
ATOM 1640 O O . LYS A 1 212 ? -14.732 -5.546 35.102 1.00 84.06 212 LYS A O 1
ATOM 1645 N N . ALA A 1 213 ? -13.231 -4.783 33.616 1.00 82.81 213 ALA A N 1
ATOM 1646 C CA . ALA A 1 213 ? -13.057 -6.062 32.943 1.00 82.81 213 ALA A CA 1
ATOM 1647 C C . ALA A 1 213 ? -12.235 -7.018 33.816 1.00 82.81 213 ALA A C 1
ATOM 1649 O O . ALA A 1 213 ? -11.178 -6.650 34.329 1.00 82.81 213 ALA A O 1
ATOM 1650 N N . ASP A 1 214 ? -12.711 -8.250 33.954 1.00 79.44 214 ASP A N 1
ATOM 1651 C CA . ASP A 1 214 ? -11.995 -9.316 34.640 1.00 79.44 214 ASP A CA 1
ATOM 1652 C C . ASP A 1 214 ? -10.954 -9.947 33.704 1.00 79.44 214 ASP A C 1
ATOM 1654 O O . ASP A 1 214 ? -11.273 -10.380 32.598 1.00 79.44 214 ASP A O 1
ATOM 1658 N N . SER A 1 215 ? -9.709 -10.021 34.174 1.00 71.44 215 SER A N 1
ATOM 1659 C CA . SER A 1 215 ? -8.592 -10.705 33.509 1.00 71.44 215 SER A CA 1
ATOM 1660 C C . SER A 1 215 ? -8.788 -12.206 33.312 1.00 71.44 215 SER A C 1
ATOM 1662 O O . SER A 1 215 ? -8.191 -12.767 32.397 1.00 71.44 215 SER A O 1
ATOM 1664 N N . GLN A 1 216 ? -9.599 -12.843 34.158 1.00 73.81 216 GLN A N 1
ATOM 1665 C CA . GLN A 1 216 ? -9.897 -14.276 34.103 1.00 73.81 216 GLN A CA 1
ATOM 1666 C C . GLN A 1 216 ? -11.274 -14.566 33.486 1.00 73.81 216 GLN A C 1
ATOM 1668 O O . GLN A 1 216 ? -11.642 -15.729 33.326 1.00 73.81 216 GLN A O 1
ATOM 1673 N N . GLY A 1 217 ? -12.039 -13.520 33.158 1.00 71.94 217 GLY A N 1
ATOM 1674 C CA . GLY A 1 217 ? -13.359 -13.631 32.543 1.00 71.94 217 GLY A CA 1
ATOM 1675 C C . GLY A 1 217 ? -13.294 -13.877 31.035 1.00 71.94 217 GLY A C 1
ATOM 1676 O O . GLY A 1 217 ? -12.230 -13.854 30.415 1.00 71.94 217 GLY A O 1
ATOM 1677 N N . GLY A 1 218 ? -14.455 -14.089 30.419 1.00 71.06 218 GLY A N 1
ATOM 1678 C CA . GLY A 1 218 ? -14.564 -14.259 28.973 1.00 71.06 218 GLY A CA 1
ATOM 1679 C C . GLY A 1 218 ? -14.385 -12.952 28.184 1.00 71.06 218 GLY A C 1
ATOM 1680 O O . GLY A 1 218 ? -13.982 -11.920 28.731 1.00 71.06 218 GLY A O 1
ATOM 1681 N N . PRO A 1 219 ? -14.671 -12.961 26.870 1.00 71.88 219 PRO A N 1
ATOM 1682 C CA . PRO A 1 219 ? -14.405 -11.823 25.998 1.00 71.88 219 PRO A CA 1
ATOM 1683 C C . PRO A 1 219 ? -15.232 -10.592 26.381 1.00 71.88 219 PRO A C 1
ATOM 1685 O O . PRO A 1 219 ? -16.430 -10.671 26.674 1.00 71.88 219 PRO A O 1
ATOM 1688 N N . VAL A 1 220 ? -14.592 -9.425 26.312 1.00 77.00 220 VAL A N 1
ATOM 1689 C CA . VAL A 1 220 ? -15.242 -8.130 26.527 1.00 77.00 220 VAL A CA 1
ATOM 1690 C C . VAL A 1 220 ? -15.775 -7.604 25.197 1.00 77.00 220 VAL A C 1
ATOM 1692 O O . VAL A 1 220 ? -15.067 -7.589 24.198 1.00 77.00 220 VAL A O 1
ATOM 1695 N N . THR A 1 221 ? -17.026 -7.150 25.171 1.00 80.81 221 THR A N 1
ATOM 1696 C CA . THR A 1 221 ? -17.676 -6.559 23.999 1.00 80.81 221 THR A CA 1
ATOM 1697 C C . THR A 1 221 ? -18.020 -5.097 24.237 1.00 80.81 221 THR A C 1
ATOM 1699 O O . THR A 1 221 ? -18.690 -4.780 25.219 1.00 80.81 221 THR A O 1
ATOM 1702 N N . VAL A 1 222 ? -17.649 -4.206 23.315 1.00 83.62 222 VAL A N 1
ATOM 1703 C CA . VAL A 1 222 ? -18.056 -2.786 23.336 1.00 83.62 222 VAL A CA 1
ATOM 1704 C C . VAL A 1 222 ? -19.123 -2.545 22.268 1.00 83.62 222 VAL A C 1
ATOM 1706 O O . VAL A 1 222 ? -18.946 -2.933 21.122 1.00 83.62 222 VAL A O 1
ATOM 1709 N N . SER A 1 223 ? -20.241 -1.912 22.618 1.00 85.50 223 SER A N 1
ATOM 1710 C CA . SER A 1 223 ? -21.389 -1.708 21.715 1.00 85.50 223 SER A CA 1
ATOM 1711 C C . SER A 1 223 ? -22.082 -0.367 21.960 1.00 85.50 223 SER A C 1
ATOM 1713 O O . SER A 1 223 ? -21.824 0.290 22.971 1.00 85.50 223 SER A O 1
ATOM 1715 N N . LEU A 1 224 ? -22.970 0.031 21.048 1.00 85.62 224 LEU A N 1
ATOM 1716 C CA . LEU A 1 224 ? -23.959 1.083 21.297 1.00 85.62 224 LEU A CA 1
ATOM 1717 C C . LEU A 1 224 ? -25.231 0.464 21.895 1.00 85.62 224 LEU A C 1
ATOM 1719 O O . LEU A 1 224 ? -25.593 -0.657 21.539 1.00 85.62 224 LEU A O 1
ATOM 1723 N N . GLY A 1 225 ? -25.900 1.178 22.801 1.00 76.62 225 GLY A N 1
ATOM 1724 C CA . GLY A 1 225 ? -27.189 0.777 23.378 1.00 76.62 225 GLY A CA 1
ATOM 1725 C C . GLY A 1 225 ? -28.135 1.936 23.627 1.00 76.62 225 GLY A C 1
ATOM 1726 O O . GLY A 1 225 ? -27.907 3.037 23.077 1.00 76.62 225 GLY A O 1
#

Radius of gyration: 22.1 Å; chains: 1; bounding box: 48×33×59 Å

Sequence (225 aa):
MGWIPVPGSQSGKARTQALVWQDRRAEGLCRDLDAHKDMIAARTGLLLESYFSAPKMAWLRRNVETAGVVTTSDTWLLHQLTGAFVTDVTTASRSLAVDLDDRRWNGELLSLFGLEGERLPDIVANDTIVGTTSAFGGDVPVGAPLRWISPGVLRPGDTAPARNRLLLWTDTLVRIPKIVVRQDRLIIARKTLPWPASPGRVFRVPSSVLDKADSQGGPVTVSLG

Secondary structure (DSSP, 8-state):
------B-TTT--BSSPPPPTT--TTHHHHHHTGGGHHHHHHHHSS---TTSHHHHHHHHHHHT--SS----HHHHHHHHHHS--EEEHHHHGGGS-EETTTTEE-HHHHHHHT-TT--PPEEE-TT-------TT-S---B-TTEEESS-----TTSPPPGGGEEEEEESS-BSS-EEEEEETTEEEEEEE-SS-B-TTS-EEEEGGGGTT--TTS--EEEEE-

pLDDT: mean 84.04, std 14.49, range [31.64, 98.19]

=== Feature glossary ===
Annotated list of the representations used here:

Nearest PDB structures. The Foldseek neighbor list gives the closest experimentally determined structures in the PDB, ranked by structural alignment. TM-score near 1 means near-identical fold; near 0.3 means only rough topology match. This is how one finds what a novel AlphaFold prediction most resembles in the solved-structure universe.

Foldseek 3Di. Foldseek's 3Di representation compresses backbone geometry into a per-residue letter drawn from a learned twenty-state alphabet. It captures the tertiary interaction pattern around each residue — which residues are packed against it in space, regardless of where they are in sequence.

Radius of gyration, Cα contacts, bounding box. Radius of gyration (Rg) is the root-mean-square distance of Cα atoms from their centroid — a single number for overall size and compactness. A globular domain of N residues has Rg ≈ 2.2·N^0.38 Å; an extended or disordered chain has a much larger Rg. The Cα contact count is the number of residue pairs whose Cα atoms are within 8 Å and are more than four positions apart in sequence — a standard proxy for tertiary packing density. The bounding box is the smallest axis-aligned box enclosing all Cα atoms.

InterPro / GO / CATH / organism. The annotation block draws on four external resources. InterPro: which protein families and domains the sequence belongs to. GO: standardized terms for what the protein does, what process it participates in, and where in the cell it acts. CATH: which structural fold it has in the CATH hierarchy. Organism: the species of origin.

mmCIF coordinates. The mmCIF block holds the 3D Cartesian coordinates of each backbone atom (N, Cα, C, O) in ångströms. mmCIF is the PDB's canonical archive format — a tagged-loop text representation of the atomic model.

pLDDT. pLDDT is the predicted lDDT-Cα score: AlphaFold's confidence that the local environment of each residue (all inter-atomic distances within 15 Å) is correctly placed. It is a per-residue number between 0 and 100, with higher meaning more reliable.

Backbone torsions (φ/ψ). φ (phi) and ψ (psi) are the two rotatable backbone dihedrals per residue: φ is the C(i-1)–N–Cα–C torsion, ψ is the N–Cα–C–N(i+1) torsion, both in degrees on (−180°, 180°]. α-helical residues cluster near (−60°, −45°); β-strand residues near (−120°, +130°). A Ramachandran plot is simply a scatter of (φ, ψ) for every residue.

B-factor. For experimental (PDB) structures, the B-factor (temperature factor) quantifies the positional spread of each atom in the crystal — a combination of thermal vibration and static disorder — in units of Å². High B-factors mark flexible loops or poorly resolved regions; low B-factors mark the rigid, well-ordered core.

Secondary structure (3-state, P-SEA). SS3 is a coarse helix/strand/coil call (letters a/b/c) made by the P-SEA algorithm from inter-Cα distances and dihedrals. It is less detailed than DSSP but needs only Cα positions.

Predicted aligned error. Predicted aligned error is AlphaFold's pairwise confidence. Unlike pLDDT (per-residue), PAE is per-residue-pair and captures whether two parts of the structure are correctly placed relative to each other. Units are ångströms of expected positional error.

Solvent-accessible surface area. Solvent-accessible surface area (SASA) is the area in Å² traced out by the centre of a 1.4 Å probe sphere (a water molecule) rolled over the protein's van der Waals surface (Shrake–Rupley / Lee–Richards construction). Buried residues have near-zero SASA; fully exposed residues can exceed 200 Å². The total SASA scales roughly with the number of surface residues.

Secondary structure (8-state, DSSP). The SS8 string is DSSP's per-residue secondary-structure call. α-helix (H) means an i→i+4 H-bond ladder; β-strand (E) means the residue participates in a β-sheet; 3₁₀ (G) and π (I) are tighter and wider helices; T/S are turns/bends; '-' is loop.

Rendered structure images. Structure images are PyMOL renders from six orthogonal camera directions. Cartoon representation draws helices as coils and strands as arrows; sticks shows the backbone as bonds; surface shows the solvent-excluded envelope. Rainbow coloring maps sequence position to hue (blue→red, N→C); chain coloring assigns a distinct color per polypeptide.

Sequence. The amino-acid sequence is the protein's primary structure: the linear order of residues from the N-terminus to the C-terminus, written in one-letter code. Everything else here — the 3D coordinates, the secondary structure, the domain annotations — is ultimately a consequence of this string.

Contact-map, Ramachandran, and PAE plots. Three diagnostic plots accompany the record. The Cα contact map visualizes the tertiary structure as a 2D adjacency matrix (8 Å cutoff, sequence-local contacts suppressed). The Ramachandran plot shows the distribution of backbone (φ, ψ) torsions, with points in the α and β basins reflecting secondary structure content. The PAE plot shows AlphaFold's inter-residue confidence as a color matrix.